Protein AF-A0A0G0X535-F1 (afdb_monomer_lite)

Structure (mmCIF, N/CA/C/O backbone):
data_AF-A0A0G0X535-F1
#
_entry.id   AF-A0A0G0X535-F1
#
loop_
_atom_site.group_PDB
_atom_site.id
_atom_site.type_symbol
_atom_site.label_atom_id
_atom_site.label_alt_id
_atom_site.label_comp_id
_atom_site.label_asym_id
_atom_site.label_entity_id
_atom_site.label_seq_id
_atom_site.pdbx_PDB_ins_code
_atom_site.Cartn_x
_atom_site.Cartn_y
_atom_site.Cartn_z
_atom_site.occupancy
_atom_site.B_iso_or_equiv
_atom_site.auth_seq_id
_atom_site.auth_comp_id
_atom_site.auth_asym_id
_atom_site.auth_atom_id
_atom_site.pdbx_PDB_model_num
ATOM 1 N N . ASP A 1 1 ? 3.514 6.516 5.202 1.00 47.56 1 ASP A N 1
ATOM 2 C CA . ASP A 1 1 ? 3.777 5.294 4.422 1.00 47.56 1 ASP A CA 1
ATOM 3 C C . ASP A 1 1 ? 4.699 5.649 3.277 1.00 47.56 1 ASP A C 1
ATOM 5 O O . ASP A 1 1 ? 4.530 6.709 2.680 1.00 47.56 1 ASP A O 1
ATOM 9 N N . PHE A 1 2 ? 5.702 4.810 3.065 1.00 46.12 2 PHE A N 1
ATOM 10 C CA . PHE A 1 2 ? 6.698 4.897 2.007 1.00 46.12 2 PHE A CA 1
ATOM 11 C C . PHE A 1 2 ? 6.406 3.776 1.009 1.00 46.12 2 PHE A C 1
ATOM 13 O O . PHE A 1 2 ? 6.059 2.662 1.407 1.00 46.12 2 PHE A O 1
ATOM 20 N N . ASP A 1 3 ? 6.523 4.059 -0.275 1.00 45.50 3 ASP A N 1
ATOM 21 C CA . ASP A 1 3 ? 6.315 3.061 -1.324 1.00 45.50 3 ASP A CA 1
ATOM 22 C C . ASP A 1 3 ? 7.491 3.113 -2.290 1.00 45.50 3 ASP A C 1
ATOM 24 O O . ASP A 1 3 ? 8.154 4.141 -2.424 1.00 45.50 3 ASP A O 1
ATOM 28 N N . ILE A 1 4 ? 7.768 1.995 -2.944 1.00 38.28 4 ILE A N 1
ATOM 29 C CA . ILE A 1 4 ? 8.835 1.924 -3.933 1.00 38.28 4 ILE A CA 1
ATOM 30 C C . ILE A 1 4 ? 8.408 2.689 -5.181 1.00 38.28 4 ILE A C 1
ATOM 32 O O . ILE A 1 4 ? 7.266 2.601 -5.635 1.00 38.28 4 ILE A O 1
ATOM 36 N N . LYS A 1 5 ? 9.367 3.426 -5.744 1.00 39.78 5 LYS A N 1
ATOM 37 C CA . LYS A 1 5 ? 9.271 4.291 -6.929 1.00 39.78 5 LYS A CA 1
ATOM 38 C C . LYS A 1 5 ? 8.510 3.745 -8.147 1.00 39.78 5 LYS A C 1
ATOM 40 O O . LYS A 1 5 ? 8.174 4.532 -9.024 1.00 39.78 5 LYS A O 1
ATOM 45 N N . GLN A 1 6 ? 8.206 2.453 -8.238 1.00 36.41 6 GLN A N 1
ATOM 46 C CA . GLN A 1 6 ? 7.879 1.828 -9.520 1.00 36.41 6 GLN A CA 1
ATOM 47 C C . GLN A 1 6 ? 6.420 1.409 -9.744 1.00 36.41 6 GLN A C 1
ATOM 49 O O . GLN A 1 6 ? 6.095 1.037 -10.867 1.00 36.41 6 GLN A O 1
ATOM 54 N N . HIS A 1 7 ? 5.498 1.527 -8.777 1.00 40.09 7 HIS A N 1
ATOM 55 C CA . HIS A 1 7 ? 4.137 0.999 -8.969 1.00 40.09 7 HIS A CA 1
ATOM 56 C C . HIS A 1 7 ? 3.017 1.866 -8.377 1.00 40.09 7 HIS A C 1
ATOM 58 O O . HIS A 1 7 ? 3.243 2.733 -7.531 1.00 40.09 7 HIS A O 1
ATOM 64 N N . THR A 1 8 ? 1.780 1.712 -8.865 1.00 46.22 8 THR A N 1
ATOM 65 C CA . THR A 1 8 ? 0.605 2.064 -8.052 1.00 46.22 8 THR A CA 1
ATOM 66 C C . THR A 1 8 ? 0.684 1.243 -6.760 1.00 46.22 8 THR A C 1
ATOM 68 O O . THR A 1 8 ? 1.171 0.115 -6.799 1.00 46.22 8 THR A O 1
ATOM 71 N N . PHE A 1 9 ? 0.228 1.766 -5.617 1.00 48.88 9 PHE A N 1
ATOM 72 C CA . PHE A 1 9 ? 0.276 1.036 -4.334 1.00 48.88 9 PHE A CA 1
ATOM 73 C C . PHE A 1 9 ? -0.306 -0.394 -4.457 1.00 48.88 9 PHE A C 1
ATOM 75 O O . PHE A 1 9 ? 0.130 -1.329 -3.791 1.00 48.88 9 PHE A O 1
ATOM 82 N N . GLU A 1 10 ? -1.258 -0.578 -5.375 1.00 50.09 10 GLU A N 1
ATOM 83 C CA . GLU A 1 10 ? -1.914 -1.845 -5.710 1.00 50.09 10 GLU A CA 1
ATOM 84 C C . GLU A 1 10 ? -1.036 -2.855 -6.479 1.00 50.09 10 GLU A C 1
ATOM 86 O O . GLU A 1 10 ? -1.326 -4.050 -6.457 1.00 50.09 10 GLU A O 1
ATOM 91 N N . GLN A 1 11 ? 0.022 -2.399 -7.155 1.00 51.19 11 GLN A N 1
ATOM 92 C CA . GLN A 1 11 ? 0.956 -3.208 -7.953 1.00 51.19 11 GLN A CA 1
ATOM 93 C C . GLN A 1 11 ? 2.316 -3.409 -7.267 1.00 51.19 11 GLN A C 1
ATOM 95 O O . GLN A 1 11 ? 3.150 -4.166 -7.762 1.00 51.19 11 GLN A O 1
ATOM 100 N N . SER A 1 12 ? 2.561 -2.726 -6.147 1.00 57.12 12 SER A N 1
ATOM 101 C CA . SER A 1 12 ? 3.855 -2.769 -5.478 1.00 57.12 12 SER A CA 1
ATOM 102 C C . SER A 1 12 ? 4.082 -4.122 -4.805 1.00 57.12 12 SER A C 1
ATOM 104 O O . SER A 1 12 ? 3.249 -4.600 -4.032 1.00 57.12 12 SER A O 1
ATOM 106 N N . LYS A 1 13 ? 5.235 -4.741 -5.081 1.00 61.69 13 LYS A N 1
ATOM 107 C CA . LYS A 1 13 ? 5.699 -5.953 -4.386 1.00 61.69 13 LYS A CA 1
ATOM 108 C C . LYS A 1 13 ? 6.366 -5.634 -3.047 1.00 61.69 13 LYS A C 1
ATOM 110 O O . LYS A 1 13 ? 6.715 -6.561 -2.323 1.00 61.69 13 LYS A O 1
ATOM 115 N N . LYS A 1 14 ? 6.550 -4.353 -2.702 1.00 65.81 14 LYS A N 1
ATOM 116 C CA . LYS A 1 14 ? 7.247 -3.924 -1.485 1.00 65.81 14 LYS A CA 1
ATOM 117 C C . LYS A 1 14 ? 6.647 -2.633 -0.922 1.00 65.81 14 LYS A C 1
ATOM 119 O O . LYS A 1 14 ? 6.460 -1.670 -1.648 1.00 65.81 14 LYS A O 1
ATOM 124 N N . ALA A 1 15 ? 6.398 -2.566 0.380 1.00 69.31 15 ALA A N 1
ATOM 125 C CA . ALA A 1 15 ? 5.956 -1.338 1.041 1.00 69.31 15 ALA A CA 1
ATOM 126 C C . ALA A 1 15 ? 6.691 -1.142 2.362 1.00 69.31 15 ALA A C 1
ATOM 128 O O . ALA A 1 15 ? 6.889 -2.098 3.115 1.00 69.31 15 ALA A O 1
ATOM 129 N N . ALA A 1 16 ? 7.023 0.107 2.679 1.00 71.31 16 ALA A N 1
ATOM 130 C CA . ALA A 1 16 ? 7.627 0.463 3.950 1.00 71.31 16 ALA A CA 1
ATOM 131 C C . ALA A 1 16 ? 6.738 1.437 4.729 1.00 71.31 16 ALA A C 1
ATOM 133 O O . ALA A 1 16 ? 6.033 2.293 4.195 1.00 71.31 16 ALA A O 1
ATOM 134 N N . ARG A 1 17 ? 6.739 1.323 6.049 1.00 74.25 17 ARG A N 1
ATOM 135 C CA . ARG A 1 17 ? 5.997 2.219 6.928 1.00 74.25 17 ARG A CA 1
ATOM 136 C C . ARG A 1 17 ? 6.837 2.523 8.145 1.00 74.25 17 ARG A C 1
ATOM 138 O O . ARG A 1 17 ? 7.171 1.625 8.903 1.00 74.25 17 ARG A O 1
ATOM 145 N N . ILE A 1 18 ? 7.047 3.810 8.376 1.00 75.19 18 ILE A N 1
ATOM 146 C CA . ILE A 1 18 ? 7.515 4.319 9.658 1.00 75.19 18 ILE A CA 1
ATOM 147 C C . ILE A 1 18 ? 6.296 4.843 10.412 1.00 75.19 18 ILE A C 1
ATOM 149 O O . ILE A 1 18 ? 5.523 5.649 9.882 1.00 75.19 18 ILE A O 1
ATOM 153 N N . ARG A 1 19 ? 6.105 4.371 11.640 1.00 78.38 19 ARG A N 1
ATOM 154 C CA . ARG A 1 19 ? 5.033 4.797 12.535 1.00 78.38 19 ARG A CA 1
ATOM 155 C C . ARG A 1 19 ? 5.632 5.246 13.855 1.00 78.38 19 ARG A C 1
ATOM 157 O O . ARG A 1 19 ? 6.343 4.490 14.497 1.00 78.38 19 ARG A O 1
ATOM 164 N N . THR A 1 20 ? 5.242 6.431 14.293 1.00 81.38 20 THR A N 1
ATOM 165 C CA . THR A 1 20 ? 5.420 6.851 15.682 1.00 81.38 20 THR A CA 1
ATOM 166 C C . THR A 1 20 ? 4.120 6.579 16.431 1.00 81.38 20 THR A C 1
ATOM 168 O O . THR A 1 20 ? 3.045 6.881 15.905 1.00 81.38 20 THR A O 1
ATOM 171 N N . THR A 1 21 ? 4.191 5.989 17.621 1.00 81.62 21 THR A N 1
ATOM 172 C CA . THR A 1 21 ? 3.027 5.844 18.506 1.00 81.62 21 THR A CA 1
ATOM 173 C C . THR A 1 21 ? 3.305 6.462 19.862 1.00 81.62 21 THR A C 1
ATOM 175 O O . THR A 1 21 ? 4.435 6.408 20.338 1.00 81.62 21 THR A O 1
ATOM 178 N N . THR A 1 22 ? 2.268 7.039 20.460 1.00 84.12 22 THR A N 1
ATOM 179 C CA . THR A 1 22 ? 2.282 7.534 21.835 1.00 84.12 22 THR A CA 1
ATOM 180 C C . THR A 1 22 ? 1.238 6.741 22.605 1.00 84.12 22 THR A C 1
ATOM 182 O O . THR A 1 22 ? 0.087 6.666 22.165 1.00 84.12 22 THR A O 1
ATOM 185 N N . ASP A 1 23 ? 1.637 6.099 23.698 1.00 83.06 23 ASP A N 1
ATOM 186 C CA . ASP A 1 23 ? 0.717 5.357 24.556 1.00 83.06 23 ASP A CA 1
ATOM 187 C C . ASP A 1 23 ? 0.059 6.255 25.619 1.00 83.06 23 ASP A C 1
ATOM 189 O O . ASP A 1 23 ? 0.235 7.474 25.644 1.00 83.06 23 ASP A O 1
ATOM 193 N N . LYS A 1 24 ? -0.750 5.645 26.493 1.00 81.25 24 LYS A N 1
ATOM 194 C CA . LYS A 1 24 ? -1.477 6.361 27.553 1.00 81.25 24 LYS A CA 1
ATOM 195 C C . LYS A 1 24 ? -0.561 6.965 28.621 1.00 81.25 24 LYS A C 1
ATOM 197 O O . LYS A 1 24 ? -0.983 7.897 29.296 1.00 81.25 24 LYS A O 1
ATOM 202 N N . ASP A 1 25 ? 0.663 6.459 28.745 1.00 85.75 25 ASP A N 1
ATOM 203 C CA . ASP A 1 25 ? 1.670 6.926 29.697 1.00 85.75 25 ASP A CA 1
ATOM 204 C C . ASP A 1 25 ? 2.594 7.980 29.056 1.00 85.75 25 ASP A C 1
ATOM 206 O O . ASP A 1 25 ? 3.658 8.292 29.589 1.00 85.75 25 ASP A O 1
ATOM 210 N N . ASN A 1 26 ? 2.203 8.522 27.893 1.00 81.19 26 ASN A N 1
ATOM 211 C CA . ASN A 1 26 ? 3.004 9.402 27.042 1.00 81.19 26 ASN A CA 1
ATOM 212 C C . ASN A 1 26 ? 4.324 8.784 26.565 1.00 81.19 26 ASN A C 1
ATOM 214 O O . ASN A 1 26 ? 5.198 9.505 26.074 1.00 81.19 26 ASN A O 1
ATOM 218 N N . LYS A 1 27 ? 4.482 7.458 26.653 1.00 82.12 27 LYS A N 1
ATOM 219 C CA . LYS A 1 27 ? 5.659 6.802 26.099 1.00 82.12 27 LYS A CA 1
ATOM 220 C C . LYS A 1 27 ? 5.527 6.742 24.599 1.00 82.12 27 LYS A C 1
ATOM 222 O O . LYS A 1 27 ? 4.500 6.383 24.023 1.00 82.12 27 LYS A O 1
ATOM 227 N N . GLN A 1 28 ? 6.621 7.118 23.983 1.00 82.19 28 GLN A N 1
ATOM 228 C CA . GLN A 1 28 ? 6.747 7.326 22.571 1.00 82.19 28 GLN A CA 1
ATOM 229 C C . GLN A 1 28 ? 7.579 6.165 22.005 1.00 82.19 28 GLN A C 1
ATOM 231 O O . GLN A 1 28 ? 8.598 5.790 22.578 1.00 82.19 28 GLN A O 1
ATOM 236 N N . SER A 1 29 ? 7.124 5.549 20.915 1.00 81.12 29 SER A N 1
ATOM 237 C CA . SER A 1 29 ? 7.845 4.463 20.235 1.00 81.12 29 SER A CA 1
ATOM 238 C C . SER A 1 29 ? 7.864 4.642 18.722 1.00 81.12 29 SER A C 1
ATOM 240 O O . SER A 1 29 ? 6.920 5.190 18.136 1.00 81.12 29 SER A O 1
ATOM 242 N N . LEU A 1 30 ? 8.938 4.162 18.092 1.00 78.19 30 LEU A N 1
ATOM 243 C CA . LEU A 1 30 ? 9.082 4.084 16.646 1.00 78.19 30 LEU A CA 1
ATOM 244 C C . LEU A 1 30 ? 8.947 2.630 16.193 1.00 78.19 30 LEU A C 1
ATOM 246 O O . LEU A 1 30 ? 9.581 1.724 16.725 1.00 78.19 30 LEU A O 1
ATOM 250 N N . LEU A 1 31 ? 8.119 2.419 15.180 1.00 77.00 31 LEU A N 1
ATOM 251 C CA . LEU A 1 31 ? 7.964 1.139 14.514 1.00 77.00 31 LEU A CA 1
ATOM 252 C C . LEU A 1 31 ? 8.283 1.314 13.034 1.00 77.00 31 LEU A C 1
ATOM 254 O O . LEU A 1 31 ? 7.631 2.115 12.352 1.00 77.00 31 LEU A O 1
ATOM 258 N N . VAL A 1 32 ? 9.232 0.526 12.541 1.00 71.62 32 VAL A N 1
ATOM 259 C CA . VAL A 1 32 ? 9.557 0.422 11.121 1.00 71.62 32 VAL A CA 1
ATOM 260 C C . VAL A 1 32 ? 9.057 -0.930 10.626 1.00 71.62 32 VAL A C 1
ATOM 262 O O . VAL A 1 32 ? 9.372 -1.982 11.174 1.00 71.62 32 VAL A O 1
ATOM 265 N N . GLN A 1 33 ? 8.190 -0.897 9.620 1.00 72.38 33 GLN A N 1
ATOM 266 C CA . GLN A 1 33 ? 7.607 -2.083 9.004 1.00 72.38 33 GLN A CA 1
ATOM 267 C C . GLN A 1 33 ? 8.005 -2.107 7.537 1.00 72.38 33 GLN A C 1
ATOM 269 O O . GLN A 1 33 ? 7.644 -1.186 6.804 1.00 72.38 33 GLN A O 1
ATOM 274 N N . ILE A 1 34 ? 8.669 -3.172 7.102 1.00 68.56 34 ILE A N 1
ATOM 275 C CA . ILE A 1 34 ? 8.913 -3.447 5.685 1.00 68.56 34 ILE A CA 1
ATOM 276 C C . ILE A 1 34 ? 8.130 -4.709 5.335 1.00 68.56 34 ILE A C 1
ATOM 278 O O . ILE A 1 34 ? 8.140 -5.701 6.066 1.00 68.56 34 ILE A O 1
ATOM 282 N N . ARG A 1 35 ? 7.374 -4.644 4.244 1.00 67.38 35 ARG A N 1
ATOM 283 C CA . ARG A 1 35 ? 6.637 -5.781 3.699 1.00 67.38 35 ARG A CA 1
ATOM 284 C C . ARG A 1 35 ? 7.112 -6.004 2.289 1.00 67.38 35 ARG A C 1
ATOM 286 O O . ARG A 1 35 ? 7.097 -5.061 1.507 1.00 67.38 35 ARG A O 1
ATOM 293 N N . GLU A 1 36 ? 7.461 -7.237 1.975 1.00 66.31 36 GLU A N 1
ATOM 294 C CA . GLU A 1 36 ? 7.885 -7.638 0.643 1.00 66.31 36 GLU A CA 1
ATOM 295 C C . GLU A 1 36 ? 7.160 -8.927 0.265 1.00 66.31 36 GLU A C 1
ATOM 297 O O . GLU A 1 36 ? 6.928 -9.787 1.117 1.00 66.31 36 GLU A O 1
ATOM 302 N N . VAL A 1 37 ? 6.767 -9.039 -1.002 1.00 61.56 37 VAL A N 1
ATOM 303 C CA . VAL A 1 37 ? 6.350 -10.312 -1.586 1.00 61.56 37 VAL A CA 1
ATOM 304 C C . VAL A 1 37 ? 7.610 -11.169 -1.733 1.00 61.56 37 VAL A C 1
ATOM 306 O O . VAL A 1 37 ? 8.542 -10.703 -2.392 1.00 61.56 37 VAL A O 1
ATOM 309 N N . PRO A 1 38 ? 7.677 -12.372 -1.125 1.00 64.00 38 PRO A N 1
ATOM 310 C CA . PRO A 1 38 ? 8.833 -13.256 -1.269 1.00 64.00 38 PRO A CA 1
ATOM 311 C C . PRO A 1 38 ? 9.155 -13.508 -2.742 1.00 64.00 38 PRO A C 1
ATOM 313 O O . PRO A 1 38 ? 8.229 -13.675 -3.537 1.00 64.00 38 PRO A O 1
ATOM 316 N N . GLU A 1 39 ? 10.437 -13.560 -3.095 1.00 61.41 39 GLU A N 1
ATOM 317 C CA . GLU A 1 39 ? 10.883 -13.710 -4.490 1.00 61.41 39 GLU A CA 1
ATOM 318 C C . GLU A 1 39 ? 10.336 -14.986 -5.148 1.00 61.41 39 GLU A C 1
ATOM 320 O O . GLU A 1 39 ? 9.935 -14.947 -6.307 1.00 61.41 39 GLU A O 1
ATOM 325 N N . ASP A 1 40 ? 10.178 -16.061 -4.370 1.00 63.84 40 ASP A N 1
ATOM 326 C CA . ASP A 1 40 ? 9.630 -17.351 -4.817 1.00 63.84 40 ASP A CA 1
ATOM 327 C C . ASP A 1 40 ? 8.092 -17.371 -4.963 1.00 63.84 40 ASP A C 1
ATOM 329 O O . ASP A 1 40 ? 7.484 -18.425 -5.171 1.00 63.84 40 ASP A O 1
ATOM 333 N N . SER A 1 41 ? 7.423 -16.226 -4.799 1.00 53.00 41 SER A N 1
ATOM 334 C CA . SER A 1 41 ? 5.963 -16.145 -4.894 1.00 53.00 41 SER A CA 1
ATOM 335 C C . SER A 1 41 ? 5.476 -16.153 -6.348 1.00 53.00 41 SER A C 1
ATOM 337 O O . SER A 1 41 ? 6.164 -15.632 -7.228 1.00 53.00 41 SER A O 1
ATOM 339 N N . PRO A 1 42 ? 4.247 -16.642 -6.612 1.00 58.19 42 PRO A N 1
ATOM 340 C CA . PRO A 1 42 ? 3.626 -16.547 -7.929 1.00 58.19 42 PRO A CA 1
ATOM 341 C C . PRO A 1 42 ? 3.667 -15.116 -8.507 1.00 58.19 42 PRO A C 1
ATOM 343 O O . PRO A 1 42 ? 3.514 -14.152 -7.748 1.00 58.19 42 PRO A O 1
ATOM 346 N N . PRO A 1 43 ? 3.849 -14.940 -9.834 1.00 56.59 43 PRO A N 1
ATOM 347 C CA . PRO A 1 43 ? 4.040 -13.622 -10.456 1.00 56.59 43 PRO A CA 1
ATOM 348 C C . PRO A 1 43 ? 2.883 -12.643 -10.224 1.00 56.59 43 PRO A C 1
ATOM 350 O O . PRO A 1 43 ? 3.083 -11.427 -10.225 1.00 56.59 43 PRO A O 1
ATOM 353 N N . ASP A 1 44 ? 1.686 -13.190 -10.042 1.00 59.41 44 ASP A N 1
ATOM 354 C CA . ASP A 1 44 ? 0.412 -12.520 -9.830 1.00 59.41 44 ASP A CA 1
ATOM 355 C C . ASP A 1 44 ? 0.107 -12.221 -8.357 1.00 59.41 44 ASP A C 1
ATOM 357 O O . ASP A 1 44 ? -0.820 -11.455 -8.091 1.00 59.41 44 ASP A O 1
ATOM 361 N N . LEU A 1 45 ? 0.887 -12.759 -7.409 1.00 51.41 45 LEU A N 1
ATOM 362 C CA . LEU A 1 45 ? 0.694 -12.504 -5.985 1.00 51.41 45 LEU A CA 1
ATOM 363 C C . LEU A 1 45 ? 1.071 -11.060 -5.645 1.00 51.41 45 LEU A C 1
ATOM 365 O O . LEU A 1 45 ? 2.223 -10.637 -5.799 1.00 51.41 45 LEU A O 1
ATOM 369 N N . LYS A 1 46 ? 0.101 -10.295 -5.141 1.00 59.47 46 LYS A N 1
ATOM 370 C CA . LYS A 1 46 ? 0.305 -8.894 -4.767 1.00 59.47 46 LYS A CA 1
ATOM 371 C C . LYS A 1 46 ? 0.478 -8.762 -3.263 1.00 59.47 46 LYS A C 1
ATOM 373 O O . LYS A 1 46 ? 0.021 -9.581 -2.468 1.00 59.47 46 LYS A O 1
ATOM 378 N N . LEU A 1 47 ? 1.090 -7.659 -2.840 1.00 59.62 47 LEU A N 1
ATOM 379 C CA . LEU A 1 47 ? 1.341 -7.387 -1.423 1.00 59.62 47 LEU A CA 1
ATOM 380 C C . LEU A 1 47 ? 0.054 -7.321 -0.575 1.00 59.62 47 LEU A C 1
ATOM 382 O O . LEU A 1 47 ? 0.099 -7.560 0.631 1.00 59.62 47 LEU A O 1
ATOM 386 N N . HIS A 1 48 ? -1.092 -6.990 -1.180 1.00 56.41 48 HIS A N 1
ATOM 387 C CA . HIS A 1 48 ? -2.387 -6.974 -0.493 1.00 56.41 48 HIS A CA 1
ATOM 388 C C . HIS A 1 48 ? -3.027 -8.361 -0.339 1.00 56.41 48 HIS A C 1
ATOM 390 O O . HIS A 1 48 ? -3.883 -8.515 0.533 1.00 56.41 48 HIS A O 1
ATOM 396 N N . ASP A 1 49 ? -2.588 -9.350 -1.124 1.00 50.97 49 ASP A N 1
ATOM 397 C CA . ASP A 1 49 ? -3.065 -10.737 -1.061 1.00 50.97 49 ASP A CA 1
ATOM 398 C C . ASP A 1 49 ? -2.369 -11.533 0.051 1.00 50.97 49 ASP A C 1
ATOM 400 O O . ASP A 1 49 ? -2.905 -12.520 0.562 1.00 50.97 49 ASP A O 1
ATOM 404 N N . LEU A 1 50 ? -1.186 -11.085 0.480 1.00 52.38 50 LEU A N 1
ATOM 405 C CA . LEU A 1 50 ? -0.488 -11.659 1.622 1.00 52.38 50 LEU A CA 1
ATOM 406 C C . LEU A 1 50 ? -1.251 -11.347 2.916 1.00 52.38 50 LEU A C 1
ATOM 408 O O . LEU A 1 50 ? -1.461 -10.186 3.290 1.00 52.38 50 LEU A O 1
ATOM 412 N N . THR A 1 51 ? -1.610 -12.394 3.672 1.00 46.59 51 THR A N 1
ATOM 413 C CA . THR A 1 51 ? -1.921 -12.238 5.100 1.00 46.59 51 THR A CA 1
ATOM 414 C C . THR A 1 51 ? -0.775 -11.455 5.723 1.00 46.59 51 THR A C 1
ATOM 416 O O . THR A 1 51 ? 0.366 -11.827 5.489 1.00 46.59 51 THR A O 1
ATOM 419 N N . LYS A 1 52 ? -1.084 -10.364 6.441 1.00 52.25 52 LYS A N 1
ATOM 420 C CA . LYS A 1 52 ? -0.171 -9.323 6.962 1.00 52.25 52 LYS A CA 1
ATOM 421 C C . LYS A 1 52 ? 0.983 -9.873 7.835 1.00 52.25 52 LYS A C 1
ATOM 423 O O . LYS A 1 52 ? 1.054 -9.547 9.020 1.00 52.25 52 LYS A O 1
ATOM 428 N N . THR A 1 53 ? 1.865 -10.691 7.282 1.00 40.12 53 THR A N 1
ATOM 429 C CA . THR A 1 53 ? 3.115 -11.146 7.878 1.00 40.12 53 THR A CA 1
ATOM 430 C C . THR A 1 53 ? 4.111 -10.027 7.632 1.00 40.12 53 THR A C 1
ATOM 432 O O . THR A 1 53 ? 4.327 -9.608 6.497 1.00 40.12 53 THR A O 1
ATOM 435 N N . VAL A 1 54 ? 4.595 -9.434 8.716 1.00 51.22 54 VAL A N 1
ATOM 436 C CA . VAL A 1 54 ? 5.356 -8.185 8.699 1.00 51.22 54 VAL A CA 1
ATOM 437 C C . VAL A 1 54 ? 6.665 -8.446 9.423 1.00 51.22 54 VAL A C 1
ATOM 439 O O . VAL A 1 54 ? 6.635 -8.920 10.557 1.00 51.22 54 VAL A O 1
ATOM 442 N N . PHE A 1 55 ? 7.789 -8.117 8.788 1.00 45.62 55 PHE A N 1
ATOM 443 C CA . PHE A 1 55 ? 9.030 -7.910 9.522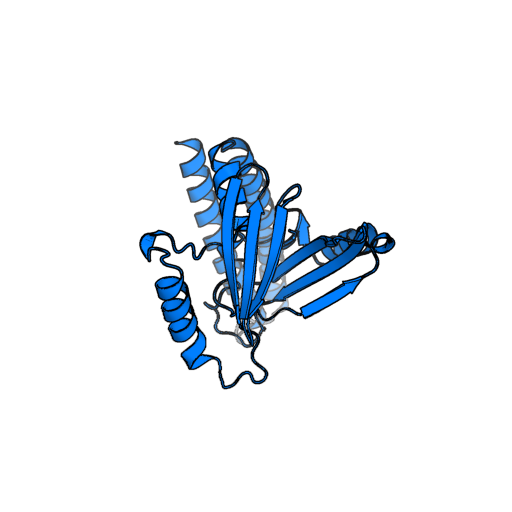 1.00 45.62 55 PHE A CA 1
ATOM 444 C C . PHE A 1 55 ? 8.903 -6.568 10.248 1.00 45.62 55 PHE A C 1
ATOM 446 O O . PHE A 1 55 ? 8.732 -5.516 9.623 1.00 45.62 55 PHE A O 1
ATOM 453 N N . GLU A 1 56 ? 8.858 -6.637 11.576 1.00 57.12 56 GLU A N 1
ATOM 454 C CA . GLU A 1 56 ? 8.695 -5.491 12.467 1.00 57.12 56 GLU A CA 1
ATOM 455 C C . GLU A 1 56 ? 10.020 -5.240 13.182 1.00 57.12 56 GLU A C 1
ATOM 457 O O . GLU A 1 56 ? 10.490 -6.097 13.927 1.00 57.12 56 GLU A O 1
ATOM 462 N N . GLU A 1 57 ? 10.598 -4.062 12.968 1.00 58.53 57 GLU A N 1
ATOM 463 C CA . GLU A 1 57 ? 11.738 -3.584 13.741 1.00 58.53 57 GLU A CA 1
ATOM 464 C C . GLU A 1 57 ? 11.269 -2.452 14.660 1.00 58.53 57 GLU A C 1
ATOM 466 O O . GLU A 1 57 ? 10.582 -1.510 14.239 1.00 58.53 57 GLU A O 1
ATOM 471 N N . LEU A 1 58 ? 11.586 -2.587 15.947 1.00 59.38 58 LEU A N 1
ATOM 472 C CA . LEU A 1 58 ? 11.364 -1.548 16.944 1.00 59.38 58 LEU A CA 1
ATOM 473 C C . LEU A 1 58 ? 12.607 -0.665 16.967 1.00 59.38 58 LEU A C 1
ATOM 475 O O . LEU A 1 58 ? 13.687 -1.153 17.281 1.00 59.38 58 LEU A O 1
ATOM 479 N N . GLY A 1 59 ? 12.436 0.611 16.635 1.00 62.44 59 GLY A N 1
ATOM 480 C CA . GLY A 1 59 ? 13.506 1.606 16.677 1.00 62.44 59 GLY A CA 1
ATOM 481 C C . GLY A 1 59 ? 13.284 2.634 17.782 1.00 62.44 59 GLY A C 1
ATOM 482 O O . GLY A 1 59 ? 12.207 2.701 18.395 1.00 62.44 59 GLY A O 1
ATOM 483 N N . TYR A 1 60 ? 14.283 3.483 17.994 1.00 71.50 60 TYR A N 1
ATOM 484 C CA . TYR A 1 60 ? 14.155 4.676 18.829 1.00 71.50 60 TYR A CA 1
ATOM 485 C C . TYR A 1 60 ? 13.642 5.856 17.991 1.00 71.50 60 TYR A C 1
ATOM 487 O O . TYR A 1 60 ? 13.815 5.904 16.776 1.00 71.50 60 TYR A O 1
ATOM 495 N N . ILE A 1 61 ? 12.945 6.818 18.599 1.00 68.00 61 ILE A N 1
ATOM 496 C CA . ILE A 1 61 ? 12.317 7.916 17.833 1.00 68.00 61 ILE A CA 1
ATOM 497 C C . ILE A 1 61 ? 13.339 8.883 17.263 1.00 68.00 61 ILE A C 1
ATOM 499 O O . ILE A 1 61 ? 13.118 9.455 16.193 1.00 68.00 61 ILE A O 1
ATOM 503 N N . GLU A 1 62 ? 14.453 9.029 17.959 1.00 75.81 62 GLU A N 1
ATOM 504 C CA . GLU A 1 62 ? 15.618 9.809 17.579 1.00 75.81 62 GLU A CA 1
ATOM 505 C C . GLU A 1 62 ? 16.176 9.339 16.224 1.00 75.81 62 GLU A C 1
ATOM 507 O O . GLU A 1 62 ? 16.568 10.160 15.397 1.00 75.81 62 GLU A O 1
ATOM 512 N N . GLU A 1 63 ? 16.081 8.038 15.935 1.00 76.94 63 GLU A N 1
ATOM 513 C CA . GLU A 1 63 ? 16.569 7.394 14.707 1.00 76.94 63 GLU A CA 1
ATOM 514 C C . GLU A 1 63 ? 15.603 7.550 13.522 1.00 76.94 63 GLU A C 1
ATOM 516 O O . GLU A 1 63 ? 15.899 7.135 12.401 1.00 76.94 63 GLU A O 1
ATOM 521 N N . LYS A 1 64 ? 14.424 8.160 13.719 1.00 78.31 64 LYS A N 1
ATOM 522 C CA . LYS A 1 64 ? 13.390 8.265 12.674 1.00 78.31 64 LYS A CA 1
ATOM 523 C C . LYS A 1 64 ? 13.941 8.818 11.361 1.00 78.31 64 LYS A C 1
ATOM 525 O O . LYS A 1 64 ? 13.579 8.318 10.299 1.00 78.31 64 LYS A O 1
ATOM 530 N N . ASN A 1 65 ? 14.754 9.871 11.422 1.00 78.81 65 ASN A N 1
ATOM 531 C CA . ASN A 1 65 ? 15.292 10.504 10.219 1.00 78.81 65 ASN A CA 1
ATOM 532 C C . ASN A 1 65 ? 16.313 9.603 9.515 1.00 78.81 65 ASN A C 1
ATOM 534 O O . ASN A 1 65 ? 16.334 9.567 8.289 1.00 78.81 65 ASN A O 1
ATOM 538 N N . GLU A 1 66 ? 17.093 8.831 10.268 1.00 80.19 66 GLU A N 1
ATOM 539 C CA . GLU A 1 66 ? 18.045 7.866 9.715 1.00 80.19 66 GLU A CA 1
ATOM 540 C C . GLU A 1 66 ? 17.310 6.761 8.951 1.00 80.19 66 GLU A C 1
ATOM 542 O O . GLU A 1 66 ? 17.640 6.490 7.797 1.00 80.19 66 GLU A O 1
ATOM 547 N N . PHE A 1 67 ? 16.226 6.221 9.522 1.00 75.75 67 PHE A N 1
ATOM 548 C CA . PHE A 1 67 ? 15.368 5.256 8.828 1.00 75.75 67 PHE A CA 1
ATOM 549 C C . PHE A 1 67 ? 14.719 5.834 7.566 1.00 75.75 67 PHE A C 1
ATOM 551 O O . PHE A 1 67 ? 14.581 5.129 6.568 1.00 75.75 67 PHE A O 1
ATOM 558 N N . VAL A 1 68 ? 14.318 7.111 7.574 1.00 75.94 68 VAL A N 1
ATOM 559 C CA . VAL A 1 68 ? 13.785 7.772 6.370 1.00 75.94 68 VAL A CA 1
ATOM 560 C C . VAL A 1 68 ? 14.838 7.827 5.266 1.00 75.94 68 VAL A C 1
ATOM 562 O O . VAL A 1 68 ? 14.531 7.490 4.123 1.00 75.94 68 VAL A O 1
ATOM 565 N N . GLU A 1 69 ? 16.063 8.242 5.585 1.00 78.06 69 GLU A N 1
ATOM 566 C CA . GLU A 1 69 ? 17.142 8.328 4.599 1.00 78.06 69 GLU A CA 1
ATOM 567 C C . GLU A 1 69 ? 17.574 6.944 4.098 1.00 78.06 69 GLU A C 1
ATOM 569 O O . GLU A 1 69 ? 17.813 6.770 2.903 1.00 78.06 69 GLU A O 1
ATOM 574 N N . GLU A 1 70 ? 17.594 5.934 4.965 1.00 75.94 70 GLU A N 1
ATOM 575 C CA . GLU A 1 70 ? 17.876 4.551 4.579 1.00 75.94 70 GLU A CA 1
ATOM 576 C C . GLU A 1 70 ? 16.803 3.987 3.634 1.00 75.94 70 GLU A C 1
ATOM 578 O O . GLU A 1 70 ? 17.125 3.385 2.608 1.00 75.94 70 GLU A O 1
ATOM 583 N N . LEU A 1 71 ? 15.520 4.247 3.906 1.00 74.19 71 LEU A N 1
ATOM 584 C CA . LEU A 1 71 ? 14.436 3.870 2.996 1.00 74.19 71 LEU A CA 1
ATOM 585 C C . LEU A 1 71 ? 14.568 4.570 1.635 1.00 74.19 71 LEU A C 1
ATOM 587 O O . LEU A 1 71 ? 14.404 3.922 0.600 1.00 74.19 71 LEU A O 1
ATOM 591 N N . LYS A 1 72 ? 14.932 5.858 1.607 1.00 73.19 72 LYS A N 1
ATOM 592 C CA . LYS A 1 72 ? 15.183 6.578 0.347 1.00 73.19 72 LYS A CA 1
ATOM 593 C C . LYS A 1 72 ? 16.329 5.964 -0.455 1.00 73.19 72 LYS A C 1
ATOM 595 O O . LYS A 1 72 ? 16.184 5.786 -1.664 1.00 73.19 72 LYS A O 1
ATOM 600 N N . LYS A 1 73 ? 17.441 5.598 0.198 1.00 74.12 73 LYS A N 1
ATOM 601 C CA . LYS A 1 73 ? 18.573 4.903 -0.452 1.00 74.12 73 LYS A CA 1
ATOM 602 C C . LYS A 1 73 ? 18.150 3.571 -1.066 1.00 74.12 73 LYS A C 1
ATOM 604 O O . LYS A 1 73 ? 18.623 3.217 -2.139 1.00 74.12 73 LYS A O 1
ATOM 609 N N . ARG A 1 74 ? 17.219 2.867 -0.420 1.00 67.38 74 ARG A N 1
ATOM 610 C CA . ARG A 1 74 ? 16.631 1.608 -0.908 1.00 67.38 74 ARG A CA 1
ATOM 611 C C . ARG A 1 74 ? 15.543 1.802 -1.972 1.00 67.38 74 ARG A C 1
ATOM 613 O O . ARG A 1 74 ? 14.887 0.838 -2.352 1.00 67.38 74 ARG A O 1
ATOM 620 N N . GLY A 1 75 ? 15.336 3.029 -2.455 1.00 64.38 75 GLY A N 1
ATOM 621 C CA . GLY A 1 75 ? 14.405 3.328 -3.544 1.00 64.38 75 GLY A CA 1
ATOM 622 C C . GLY A 1 75 ? 12.949 3.529 -3.117 1.00 64.38 75 GLY A C 1
ATOM 623 O O . GLY A 1 75 ? 12.072 3.606 -3.983 1.00 64.38 75 GLY A O 1
ATOM 624 N N . PHE A 1 76 ? 12.671 3.642 -1.814 1.00 66.81 76 PHE A N 1
ATOM 625 C CA . PHE A 1 76 ? 11.351 4.040 -1.331 1.00 66.81 76 PHE A CA 1
ATOM 626 C C . PHE A 1 76 ? 11.190 5.565 -1.409 1.00 66.81 76 PHE A C 1
ATOM 628 O O . PHE A 1 76 ? 11.939 6.310 -0.778 1.00 66.81 76 PHE A O 1
ATOM 635 N N . ASP A 1 77 ? 10.169 6.035 -2.122 1.00 61.56 77 ASP A N 1
ATOM 636 C CA . ASP A 1 77 ? 9.736 7.432 -2.110 1.00 61.56 77 ASP A CA 1
ATOM 637 C C . ASP A 1 77 ? 8.551 7.615 -1.143 1.00 61.56 77 ASP A C 1
ATOM 639 O O . ASP A 1 77 ? 7.717 6.726 -0.928 1.00 61.56 77 ASP A O 1
ATOM 643 N N . SER A 1 78 ? 8.459 8.787 -0.508 1.00 57.78 78 SER A N 1
ATOM 644 C CA . SER A 1 78 ? 7.335 9.076 0.387 1.00 57.78 78 SER A CA 1
ATOM 645 C C . SER A 1 78 ? 6.059 9.268 -0.431 1.00 57.78 78 SER A C 1
ATOM 647 O O . SER A 1 78 ? 5.956 10.236 -1.185 1.00 57.78 78 SER A O 1
ATOM 649 N N . LEU A 1 79 ? 5.080 8.377 -0.265 1.00 53.75 79 LEU A N 1
ATOM 650 C CA . LEU A 1 79 ? 3.867 8.404 -1.085 1.00 53.75 79 LEU A CA 1
ATOM 651 C C . LEU A 1 79 ? 2.727 9.213 -0.447 1.00 53.75 79 LEU A C 1
ATOM 653 O O . LEU A 1 79 ? 1.861 9.718 -1.153 1.00 53.75 79 LEU A O 1
ATOM 657 N N . VAL A 1 80 ? 2.731 9.364 0.884 1.00 55.25 80 VAL A N 1
ATOM 658 C CA . VAL A 1 80 ? 1.690 10.090 1.631 1.00 55.25 80 VAL A CA 1
ATOM 659 C C . VAL A 1 80 ? 2.291 10.917 2.764 1.00 55.25 80 VAL A C 1
ATOM 661 O O . VAL A 1 80 ? 3.089 10.422 3.564 1.00 55.25 80 VAL A O 1
ATOM 664 N N . THR A 1 81 ? 1.828 12.164 2.855 1.00 56.50 81 THR A N 1
ATOM 665 C CA . THR A 1 81 ? 2.357 13.273 3.660 1.00 56.50 81 THR A CA 1
ATOM 666 C C . THR A 1 81 ? 2.322 13.070 5.173 1.00 56.50 81 THR A C 1
ATOM 668 O O . THR A 1 81 ? 3.180 13.646 5.830 1.00 56.50 81 THR A O 1
ATOM 671 N N . LYS A 1 82 ? 1.388 12.275 5.727 1.00 66.06 82 LYS A N 1
ATOM 672 C CA . LYS A 1 82 ? 1.325 11.755 7.122 1.00 66.06 82 LYS A CA 1
ATOM 673 C C . LYS A 1 82 ? -0.113 11.316 7.411 1.00 66.06 82 LYS A C 1
ATOM 675 O O . LYS A 1 82 ? -1.035 12.096 7.218 1.00 66.06 82 LYS A O 1
ATOM 680 N N . ILE A 1 83 ? -0.310 10.092 7.903 1.00 70.69 83 ILE A N 1
ATOM 681 C CA . ILE A 1 83 ? -1.619 9.623 8.387 1.00 70.69 83 ILE A CA 1
ATOM 682 C C . ILE A 1 83 ? -1.561 9.590 9.912 1.00 70.69 83 ILE A C 1
ATOM 684 O O . ILE A 1 83 ? -0.747 8.859 10.479 1.00 70.69 83 ILE A O 1
ATOM 688 N N . SER A 1 84 ? -2.426 10.366 10.560 1.00 74.00 84 SER A N 1
ATOM 689 C CA . SER A 1 84 ? -2.613 10.351 12.013 1.00 74.00 84 SER A CA 1
ATOM 690 C C . SER A 1 84 ? -3.932 9.667 12.346 1.00 74.00 84 SER A C 1
ATOM 692 O O . SER A 1 84 ? -4.927 9.868 11.652 1.00 74.00 84 SER A O 1
ATOM 694 N N . LYS A 1 85 ? -3.936 8.861 13.406 1.00 79.56 85 LYS A N 1
ATOM 695 C CA . LYS A 1 85 ? -5.148 8.227 13.916 1.00 79.56 85 LYS A CA 1
ATOM 696 C C . LYS A 1 85 ? -5.071 8.018 15.415 1.00 79.56 85 LYS A C 1
ATOM 698 O O . LYS A 1 85 ? -3.986 7.774 15.946 1.00 79.56 85 LYS A O 1
ATOM 703 N N . GLU A 1 86 ? -6.225 8.021 16.053 1.00 84.38 86 GLU A N 1
ATOM 704 C CA . GLU A 1 86 ? -6.403 7.531 17.410 1.00 84.38 86 GLU A CA 1
ATOM 705 C C . GLU A 1 86 ? -6.826 6.066 17.357 1.00 84.38 86 GLU A C 1
ATOM 707 O O . GLU A 1 86 ? -7.664 5.679 16.545 1.00 84.38 86 GLU A O 1
ATOM 712 N N . ARG A 1 87 ? -6.230 5.223 18.202 1.00 86.38 87 ARG A N 1
ATOM 713 C CA . ARG A 1 87 ? -6.524 3.787 18.237 1.00 86.38 87 ARG A CA 1
ATOM 714 C C . ARG A 1 87 ? -6.861 3.348 19.651 1.00 86.38 87 ARG A C 1
ATOM 716 O O . ARG A 1 87 ? -6.016 3.408 20.541 1.00 86.38 87 ARG A O 1
ATOM 723 N N . LYS A 1 88 ? -8.065 2.808 19.834 1.00 87.88 88 LYS A N 1
ATOM 724 C CA . LYS A 1 88 ? -8.433 2.045 21.032 1.00 87.88 88 LYS A CA 1
ATOM 725 C C . LYS A 1 88 ? -8.158 0.570 20.781 1.00 87.88 88 LYS A C 1
ATOM 727 O O . LYS A 1 88 ? -8.576 0.023 19.764 1.00 87.88 88 LYS A O 1
ATOM 732 N N . VAL A 1 89 ? -7.436 -0.062 21.701 1.00 87.88 89 VAL A N 1
ATOM 733 C CA . VAL A 1 89 ? -7.054 -1.474 21.614 1.00 87.88 89 VAL A CA 1
ATOM 734 C C . VAL A 1 89 ? -7.813 -2.259 22.673 1.00 87.88 89 VAL A C 1
ATOM 736 O O . VAL A 1 89 ? -7.735 -1.928 23.855 1.00 87.88 89 VAL A O 1
ATOM 739 N N . TYR A 1 90 ? -8.501 -3.312 22.247 1.00 86.81 90 TYR A N 1
ATOM 740 C CA . TYR A 1 90 ? -9.159 -4.278 23.117 1.00 86.81 90 TYR A CA 1
ATOM 741 C C . TYR A 1 90 ? -8.570 -5.659 22.851 1.00 86.81 90 TYR A C 1
ATOM 743 O O . TYR A 1 90 ? -8.393 -6.055 21.697 1.00 86.81 90 TYR A O 1
ATOM 751 N N . SER A 1 91 ? -8.273 -6.387 23.919 1.00 85.19 91 SER A N 1
ATOM 752 C CA . SER A 1 91 ? -7.783 -7.762 23.848 1.00 85.19 91 SER A CA 1
ATOM 753 C C . SER A 1 91 ? -8.876 -8.695 24.346 1.00 85.19 91 SER A C 1
ATOM 755 O O . SER A 1 91 ? -9.407 -8.490 25.436 1.00 85.19 91 SER A O 1
ATOM 757 N N . LEU A 1 92 ? -9.204 -9.707 23.549 1.00 79.38 92 LEU A N 1
ATOM 758 C CA . LEU A 1 92 ? -10.151 -10.756 23.904 1.00 79.38 92 LEU A CA 1
ATOM 759 C C . LEU A 1 92 ? -9.553 -12.093 23.477 1.00 79.38 92 LEU A C 1
ATOM 761 O O . LEU A 1 92 ? -9.557 -12.408 22.290 1.00 79.38 92 LEU A O 1
ATOM 765 N N . GLU A 1 93 ? -9.032 -12.860 24.434 1.00 81.19 93 GLU A N 1
ATOM 766 C CA . GLU A 1 93 ? -8.344 -14.131 24.169 1.00 81.19 93 GLU A CA 1
ATOM 767 C C . GLU A 1 93 ? -7.262 -13.966 23.078 1.00 81.19 93 GLU A C 1
ATOM 769 O O . GLU A 1 93 ? -6.307 -13.207 23.246 1.00 81.19 93 GLU A O 1
ATOM 774 N N . ASN A 1 94 ? -7.449 -14.623 21.930 1.00 79.12 94 ASN A N 1
ATOM 775 C CA . ASN A 1 94 ? -6.536 -14.617 20.786 1.00 79.12 94 ASN A CA 1
ATOM 776 C C . ASN A 1 94 ? -6.839 -13.485 19.788 1.00 79.12 94 ASN A C 1
ATOM 778 O O . ASN A 1 94 ? -6.218 -13.395 18.726 1.00 79.12 94 ASN A O 1
ATOM 782 N N . TYR A 1 95 ? -7.816 -12.631 20.090 1.00 80.06 95 TYR A N 1
ATOM 783 C CA . TYR A 1 95 ? -8.224 -11.509 19.259 1.00 80.06 95 TYR A CA 1
ATOM 784 C C . TYR A 1 95 ? -7.700 -10.192 19.824 1.00 80.06 95 TYR A C 1
ATOM 786 O O . TYR A 1 95 ? -7.773 -9.908 21.020 1.00 80.06 95 TYR A O 1
ATOM 794 N N . ARG A 1 96 ? -7.237 -9.338 18.919 1.00 83.62 96 ARG A N 1
ATOM 795 C CA . ARG A 1 96 ? -7.088 -7.906 19.144 1.00 83.62 96 ARG A CA 1
ATOM 796 C C . ARG A 1 96 ? -8.108 -7.182 18.285 1.00 83.62 96 ARG A C 1
ATOM 798 O O . ARG A 1 96 ? -8.127 -7.355 17.068 1.00 83.62 96 ARG A O 1
ATOM 805 N N . ILE A 1 97 ? -8.938 -6.376 18.926 1.00 84.69 97 ILE A N 1
ATOM 806 C CA . ILE A 1 97 ? -9.907 -5.505 18.269 1.00 84.69 97 ILE A CA 1
ATOM 807 C C . ILE A 1 97 ? -9.359 -4.086 18.367 1.00 84.69 97 ILE A C 1
ATOM 809 O O . ILE A 1 97 ? -9.019 -3.609 19.452 1.00 84.69 97 ILE A O 1
ATOM 813 N N . TYR A 1 98 ? -9.249 -3.423 17.226 1.00 87.69 98 TYR A N 1
ATOM 814 C CA . TYR A 1 98 ? -8.828 -2.037 17.128 1.00 87.69 98 TYR A CA 1
ATOM 815 C C . TYR A 1 98 ? -10.014 -1.195 16.686 1.00 87.69 98 TYR A C 1
ATOM 817 O O . TYR A 1 98 ? -10.623 -1.495 15.664 1.00 87.69 98 TYR A O 1
ATOM 825 N N . ILE A 1 99 ? -10.323 -0.145 17.440 1.00 86.31 99 ILE A N 1
ATOM 826 C CA . ILE A 1 99 ? -11.243 0.905 17.004 1.00 86.31 99 ILE A CA 1
ATOM 827 C C . ILE A 1 99 ? -10.383 2.113 16.663 1.00 86.31 99 ILE A C 1
ATOM 829 O O . ILE A 1 99 ? -9.765 2.704 17.552 1.00 86.31 99 ILE A O 1
ATOM 833 N N . ASP A 1 100 ? -10.324 2.427 15.378 1.00 84.06 100 ASP A N 1
ATOM 834 C CA . ASP A 1 100 ? -9.541 3.520 14.829 1.00 84.06 100 ASP A CA 1
ATOM 835 C C . ASP A 1 100 ? -10.446 4.713 14.536 1.00 84.06 100 ASP A C 1
ATOM 837 O O . ASP A 1 100 ? -11.469 4.568 13.868 1.00 84.06 100 ASP A O 1
ATOM 841 N N . ASP A 1 101 ? -10.043 5.891 14.998 1.00 82.81 101 ASP A N 1
ATOM 842 C CA . ASP A 1 101 ? -10.540 7.173 14.508 1.00 82.81 101 ASP A CA 1
ATOM 843 C C . ASP A 1 101 ? -9.427 7.819 13.689 1.00 82.81 101 ASP A C 1
ATOM 845 O O . ASP A 1 101 ? -8.355 8.153 14.200 1.00 82.81 101 ASP A O 1
ATOM 849 N N . ILE A 1 102 ? -9.629 7.896 12.381 1.00 78.38 102 ILE A N 1
ATOM 850 C CA . ILE A 1 102 ? -8.632 8.405 11.452 1.00 78.38 102 ILE A CA 1
ATOM 851 C C . ILE A 1 102 ? -8.990 9.849 11.183 1.00 78.38 102 ILE A C 1
ATOM 853 O O . ILE A 1 102 ? -9.912 10.111 10.412 1.00 78.38 102 ILE A O 1
ATOM 857 N N . ASN A 1 103 ? -8.256 10.753 11.834 1.00 67.94 103 ASN A N 1
ATOM 858 C CA . ASN A 1 103 ? -8.508 12.191 11.877 1.00 67.94 103 ASN A CA 1
ATOM 859 C C . ASN A 1 103 ? -9.022 12.746 10.536 1.00 67.94 103 ASN A C 1
ATOM 861 O O . ASN A 1 103 ? -8.238 12.968 9.613 1.00 67.94 103 ASN A O 1
ATOM 865 N N . GLY A 1 104 ? -10.336 12.986 10.458 1.00 56.88 104 GLY A N 1
ATOM 866 C CA . GLY A 1 104 ? -10.999 13.628 9.317 1.00 56.88 104 GLY A CA 1
ATOM 867 C C . GLY A 1 104 ? -11.413 12.716 8.154 1.00 56.88 104 GLY A C 1
ATOM 868 O O . GLY A 1 104 ? -11.919 13.238 7.166 1.00 56.88 104 GLY A O 1
ATOM 869 N N . TYR A 1 105 ? -11.234 11.393 8.251 1.00 64.31 105 TYR A N 1
ATOM 870 C CA . TYR A 1 105 ? -11.563 10.449 7.171 1.00 64.31 105 TYR A CA 1
ATOM 871 C C . TYR A 1 105 ? -12.648 9.447 7.556 1.00 64.31 105 TYR A C 1
ATOM 873 O O . TYR A 1 105 ? -13.684 9.371 6.901 1.00 64.31 105 TYR A O 1
ATOM 881 N N . SER A 1 106 ? -12.409 8.641 8.590 1.00 69.31 106 SER A N 1
ATOM 882 C CA . SER A 1 106 ? -13.288 7.511 8.896 1.00 69.31 106 SER A CA 1
ATOM 883 C C . SER A 1 106 ? -13.067 6.970 10.299 1.00 69.31 106 SER A C 1
ATOM 885 O O . SER A 1 106 ? -11.948 6.997 10.816 1.00 69.31 106 SER A O 1
ATOM 887 N N . LYS A 1 107 ? -14.113 6.356 10.851 1.00 78.19 107 LYS A N 1
ATOM 888 C CA . LYS A 1 107 ? -13.996 5.431 11.979 1.00 78.19 107 LYS A CA 1
ATOM 889 C C . LYS A 1 107 ? -13.999 4.006 11.451 1.00 78.19 107 LYS A C 1
ATOM 891 O O . LYS A 1 107 ? -14.818 3.682 10.597 1.00 78.19 107 LYS A O 1
ATOM 896 N N . ALA A 1 108 ? -13.098 3.171 11.949 1.00 82.94 108 ALA A N 1
ATOM 897 C CA . ALA A 1 108 ? -12.953 1.800 11.480 1.00 82.94 108 ALA A CA 1
ATOM 898 C C . ALA A 1 108 ? -12.756 0.823 12.636 1.00 82.94 108 ALA A C 1
ATOM 900 O O . ALA A 1 108 ? -12.138 1.149 13.650 1.00 82.94 108 ALA A O 1
ATOM 901 N N . LEU A 1 109 ? -13.256 -0.398 12.455 1.00 83.94 109 LEU A N 1
ATOM 902 C CA . LEU A 1 109 ? -13.021 -1.514 13.360 1.00 83.94 109 LEU A CA 1
ATOM 903 C C . LEU A 1 109 ? -12.147 -2.550 12.644 1.00 83.94 109 LEU A C 1
ATOM 905 O O . LEU A 1 109 ? -12.565 -3.151 11.660 1.00 83.94 109 LEU A O 1
ATOM 909 N N . GLU A 1 110 ? -10.925 -2.768 13.133 1.00 84.31 110 GLU A N 1
ATOM 910 C CA . GLU A 1 110 ? -10.040 -3.828 12.641 1.00 84.31 110 GLU A CA 1
ATOM 911 C C . GLU A 1 110 ? -10.010 -4.988 13.644 1.00 84.31 110 GLU A C 1
ATOM 913 O O . GLU A 1 110 ? -9.797 -4.788 14.839 1.00 84.31 110 GLU A O 1
ATOM 918 N N . ILE A 1 111 ? -10.136 -6.222 13.155 1.00 80.69 111 ILE A N 1
ATOM 919 C CA . ILE A 1 111 ? -9.959 -7.436 13.960 1.00 80.69 111 ILE A CA 1
ATOM 920 C C . ILE A 1 111 ? -8.668 -8.124 13.518 1.00 80.69 111 ILE A C 1
ATOM 922 O O . ILE A 1 111 ? -8.487 -8.450 12.345 1.00 80.69 111 ILE A O 1
ATOM 926 N N . LYS A 1 112 ? -7.759 -8.361 14.464 1.00 79.50 112 LYS A N 1
ATOM 927 C CA . LYS A 1 112 ? -6.540 -9.153 14.273 1.00 79.50 112 LYS A CA 1
ATOM 928 C C . LYS A 1 112 ? -6.628 -10.398 15.145 1.00 79.50 112 LYS A C 1
ATOM 930 O O . LYS A 1 112 ? -6.830 -10.289 16.348 1.00 79.50 112 LYS A O 1
ATOM 935 N N . THR A 1 113 ? -6.433 -11.573 14.559 1.00 74.75 113 THR A N 1
ATOM 936 C CA . THR A 1 113 ? -6.220 -12.808 15.328 1.00 74.75 113 THR A CA 1
ATOM 937 C C . THR A 1 113 ? -4.727 -13.056 15.451 1.00 74.75 113 THR A C 1
ATOM 939 O O . THR A 1 113 ? -3.996 -12.930 14.470 1.00 74.75 113 THR A O 1
ATOM 942 N N . ILE A 1 114 ? -4.280 -13.373 16.660 1.00 71.12 114 ILE A N 1
ATOM 943 C CA . ILE A 1 114 ? -2.924 -13.828 16.940 1.00 71.12 114 ILE A CA 1
ATOM 944 C C . ILE A 1 114 ? -2.977 -15.351 16.941 1.00 71.12 114 ILE A C 1
ATOM 946 O O . ILE A 1 114 ? -3.694 -15.939 17.748 1.00 71.12 114 ILE A O 1
ATOM 950 N N . LEU A 1 115 ? -2.258 -15.978 16.013 1.00 66.56 115 LEU A N 1
ATOM 951 C CA . LEU A 1 115 ? -2.101 -17.425 15.987 1.00 66.56 115 LEU A CA 1
ATOM 952 C C . LEU A 1 115 ? -0.708 -17.812 16.487 1.00 66.56 115 LEU A C 1
ATOM 954 O O . LEU A 1 115 ? 0.263 -17.183 16.068 1.00 66.56 115 LEU A O 1
ATOM 958 N N . PRO A 1 116 ? -0.599 -18.852 17.328 1.00 57.38 116 PRO A N 1
ATOM 959 C CA . PRO A 1 116 ? 0.691 -19.396 17.738 1.00 57.38 116 PRO A CA 1
ATOM 960 C C . PRO A 1 116 ? 1.365 -20.263 16.654 1.00 57.38 116 PRO A C 1
ATOM 962 O O . PRO A 1 116 ? 2.570 -20.461 16.732 1.00 57.38 116 PRO A O 1
ATOM 965 N N . ASP A 1 117 ? 0.626 -20.752 15.644 1.00 58.56 117 ASP A N 1
ATOM 966 C CA . ASP A 1 117 ? 1.146 -21.580 14.537 1.00 58.56 117 ASP A CA 1
ATOM 967 C C . ASP A 1 117 ? 0.518 -21.167 13.184 1.00 58.56 117 ASP A C 1
ATOM 969 O O . ASP A 1 117 ? -0.690 -20.914 13.098 1.00 58.56 117 ASP A O 1
ATOM 973 N N . MET A 1 118 ? 1.343 -21.121 12.131 1.00 54.38 118 MET A N 1
ATOM 974 C CA . MET A 1 118 ? 0.991 -20.821 10.734 1.00 54.38 118 MET A CA 1
ATOM 975 C C . MET A 1 118 ? -0.028 -21.813 10.150 1.00 54.38 118 MET A C 1
ATOM 977 O O . MET A 1 118 ? -0.868 -21.427 9.334 1.00 54.38 118 MET A O 1
ATOM 981 N N . ASN A 1 119 ? -0.016 -23.073 10.597 1.00 54.25 119 ASN A N 1
ATOM 982 C CA . ASN A 1 119 ? -0.892 -24.121 10.057 1.00 54.25 119 ASN A CA 1
ATOM 983 C C . ASN A 1 119 ? -2.388 -23.925 10.378 1.00 54.25 119 ASN A C 1
ATOM 985 O O . ASN A 1 119 ? -3.248 -24.506 9.716 1.00 54.25 119 ASN A O 1
ATOM 989 N N . ASN A 1 120 ? -2.722 -23.047 11.329 1.00 57.97 120 ASN A N 1
ATOM 990 C CA . ASN A 1 120 ? -4.103 -22.754 11.734 1.00 57.97 120 ASN A CA 1
ATOM 991 C C . ASN A 1 120 ? -4.782 -21.651 10.892 1.00 57.97 120 ASN A C 1
ATOM 993 O O . ASN A 1 120 ? -5.876 -21.188 11.225 1.00 57.97 120 ASN A O 1
ATOM 997 N N . ALA A 1 121 ? -4.159 -21.211 9.790 1.00 58.78 121 ALA A N 1
ATOM 998 C CA . ALA A 1 121 ? -4.641 -20.079 8.999 1.00 58.78 121 ALA A CA 1
ATOM 999 C C . ALA A 1 121 ? -5.931 -20.341 8.197 1.00 58.78 121 ALA A C 1
ATOM 1001 O O . ALA A 1 121 ? -6.719 -19.413 7.984 1.00 58.78 121 ALA A O 1
ATOM 1002 N N . LYS A 1 122 ? -6.177 -21.592 7.776 1.00 62.69 122 LYS A N 1
ATOM 1003 C CA . LYS A 1 122 ? -7.271 -21.939 6.844 1.00 62.69 122 LYS A CA 1
ATOM 1004 C C . LYS A 1 122 ? -8.675 -21.602 7.371 1.00 62.69 122 LYS A C 1
ATOM 1006 O O . LYS A 1 122 ? -9.557 -21.303 6.569 1.00 62.69 122 LYS A O 1
ATOM 1011 N N . ASP A 1 123 ? -8.869 -21.540 8.690 1.00 68.88 123 ASP A N 1
ATOM 1012 C CA . ASP A 1 123 ? -10.174 -21.258 9.308 1.00 68.88 123 ASP A CA 1
ATOM 1013 C C . ASP A 1 123 ? -10.341 -19.825 9.854 1.00 68.88 123 ASP A C 1
ATOM 1015 O O . ASP A 1 123 ? -11.440 -19.450 10.284 1.00 68.88 123 ASP A O 1
ATOM 1019 N N . ILE A 1 124 ? -9.306 -18.971 9.794 1.00 71.38 124 ILE A N 1
ATOM 1020 C CA . ILE A 1 124 ? -9.363 -17.615 10.380 1.00 71.38 124 ILE A CA 1
ATOM 1021 C C . ILE A 1 124 ? -10.443 -16.759 9.716 1.00 71.38 124 ILE A C 1
ATOM 1023 O O . ILE A 1 124 ? -11.218 -16.107 10.412 1.00 71.38 124 ILE A O 1
ATOM 1027 N N . LYS A 1 125 ? -10.542 -16.764 8.378 1.00 71.88 125 LYS A N 1
ATOM 1028 C CA . LYS A 1 125 ? -11.513 -15.916 7.659 1.00 71.88 125 LYS A CA 1
ATOM 1029 C C . LYS A 1 125 ? -12.952 -16.260 8.068 1.00 71.88 125 LYS A C 1
ATOM 1031 O O . LYS A 1 125 ? -13.785 -15.372 8.242 1.00 71.88 125 LYS A O 1
ATOM 1036 N N . LYS A 1 126 ? -13.232 -17.547 8.305 1.00 77.31 126 LYS A N 1
ATOM 1037 C CA . LYS A 1 126 ? -14.530 -18.033 8.797 1.00 77.31 126 LYS A CA 1
ATOM 1038 C C . LYS A 1 126 ? -14.781 -17.611 10.248 1.00 77.31 126 LYS A C 1
ATOM 1040 O O . LYS A 1 126 ? -15.904 -17.234 10.585 1.00 77.31 126 LYS A O 1
ATOM 1045 N N . LEU A 1 127 ? -13.751 -17.636 11.096 1.00 77.31 127 LEU A N 1
ATOM 1046 C CA . LEU A 1 127 ? -13.812 -17.138 12.475 1.00 77.31 127 LEU A CA 1
ATOM 1047 C C . LEU A 1 127 ? -14.065 -15.625 12.530 1.00 77.31 127 LEU A C 1
ATOM 1049 O O . LEU A 1 127 ? -14.937 -15.187 13.278 1.00 77.31 127 LEU A O 1
ATOM 1053 N N . HIS A 1 128 ? -13.371 -14.836 11.704 1.00 79.25 128 HIS A N 1
ATOM 1054 C CA . HIS A 1 128 ? -13.589 -13.390 11.587 1.00 79.25 128 HIS A CA 1
ATOM 1055 C C . HIS A 1 128 ? -15.012 -13.074 11.151 1.00 79.25 128 HIS A C 1
ATOM 1057 O O . HIS A 1 128 ? -15.677 -12.305 11.835 1.00 79.25 128 HIS A O 1
ATOM 1063 N N . LYS A 1 129 ? -15.531 -13.734 10.107 1.00 79.31 129 LYS A N 1
ATOM 1064 C CA . LYS A 1 129 ? -16.931 -13.555 9.682 1.00 79.31 129 LYS A CA 1
ATOM 1065 C C . LYS A 1 129 ? -17.927 -13.845 10.809 1.00 79.31 129 LYS A C 1
ATOM 1067 O O . LYS A 1 129 ? -18.859 -13.074 11.022 1.00 79.31 129 LYS A O 1
ATOM 1072 N N . LYS A 1 130 ? -17.720 -14.922 11.579 1.00 82.06 130 LYS A N 1
ATOM 1073 C CA . LYS A 1 130 ? -18.563 -15.229 12.750 1.00 82.06 130 LYS A CA 1
ATOM 1074 C C . LYS A 1 130 ? -18.494 -14.132 13.816 1.00 82.06 130 LYS A C 1
ATOM 1076 O O . LYS A 1 130 ? -19.528 -13.791 14.384 1.00 82.06 130 LYS A O 1
ATOM 1081 N N . LEU A 1 131 ? -17.304 -13.605 14.105 1.00 81.06 131 LEU A N 1
ATOM 1082 C CA . LEU A 1 131 ? -17.116 -12.555 15.108 1.00 81.06 131 LEU A CA 1
ATOM 1083 C C . LEU A 1 131 ? -17.745 -11.227 14.664 1.00 81.06 131 LEU A C 1
ATOM 1085 O O . LEU A 1 131 ? -18.470 -10.619 15.440 1.00 81.06 131 LEU A O 1
ATOM 1089 N N . ILE A 1 132 ? -17.546 -10.829 13.408 1.00 82.62 132 ILE A N 1
ATOM 1090 C CA . ILE A 1 132 ? -18.152 -9.636 12.795 1.00 82.62 132 ILE A CA 1
ATOM 1091 C C . ILE A 1 132 ? -19.680 -9.716 12.877 1.00 82.62 132 ILE A C 1
ATOM 1093 O O . ILE A 1 132 ? -20.321 -8.783 13.358 1.00 82.62 132 ILE A O 1
ATOM 1097 N N . LYS A 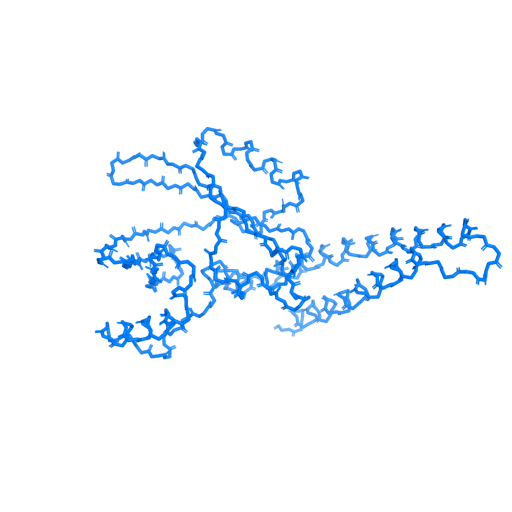1 133 ? -20.257 -10.874 12.529 1.00 84.56 133 LYS A N 1
ATOM 1098 C CA . LYS A 1 133 ? -21.700 -11.112 12.655 1.00 84.56 133 LYS A CA 1
ATOM 1099 C C . LYS A 1 133 ? -22.190 -10.988 14.102 1.00 84.56 133 LYS A C 1
ATOM 1101 O O . LYS A 1 133 ? -23.252 -10.425 14.337 1.00 84.56 133 LYS A O 1
ATOM 1106 N N . LYS A 1 134 ? -21.426 -11.488 15.083 1.00 84.56 134 LYS A N 1
ATOM 1107 C CA . LYS A 1 134 ? -21.752 -11.344 16.517 1.00 84.56 134 LYS A CA 1
ATOM 1108 C C . LYS A 1 134 ? -21.685 -9.896 17.003 1.00 84.56 134 LYS A C 1
ATOM 1110 O O . LYS A 1 134 ? -22.432 -9.540 17.904 1.00 84.56 134 LYS A O 1
ATOM 1115 N N . LEU A 1 135 ? -20.805 -9.084 16.419 1.00 83.00 135 LEU A N 1
ATOM 1116 C CA . LEU A 1 135 ? -20.700 -7.651 16.703 1.00 83.00 135 LEU A CA 1
ATOM 1117 C C . LEU A 1 135 ? -21.814 -6.829 16.031 1.00 83.00 135 LEU A C 1
ATOM 1119 O O . LEU A 1 135 ? -21.881 -5.625 16.253 1.00 83.00 135 LEU A O 1
ATOM 1123 N N . GLY A 1 136 ? -22.683 -7.462 15.233 1.00 86.06 136 GLY A N 1
ATOM 1124 C CA . GLY A 1 136 ? -23.793 -6.795 14.553 1.00 86.06 136 GLY A CA 1
ATOM 1125 C C . GLY A 1 136 ? -23.361 -5.914 13.380 1.00 86.06 136 GLY A C 1
ATOM 1126 O O . GLY A 1 136 ? -24.121 -5.039 12.983 1.00 86.06 136 GLY A O 1
ATOM 1127 N N . ILE A 1 137 ? -22.157 -6.127 12.841 1.00 83.75 137 ILE A N 1
ATOM 1128 C CA . ILE A 1 137 ? -21.633 -5.363 11.704 1.00 83.75 137 ILE A CA 1
ATOM 1129 C C . ILE A 1 137 ? -22.188 -5.980 10.405 1.00 83.75 137 ILE A C 1
ATOM 1131 O O . ILE A 1 137 ? -21.986 -7.183 10.191 1.00 83.75 137 ILE A O 1
ATOM 1135 N N . PRO A 1 138 ? -22.888 -5.205 9.553 1.00 81.88 138 PRO A N 1
ATOM 1136 C CA . PRO A 1 138 ? -23.359 -5.657 8.244 1.00 81.88 138 PRO A CA 1
ATOM 1137 C C . PRO A 1 138 ? -22.216 -6.141 7.343 1.00 81.88 138 PRO A C 1
ATOM 1139 O O . PRO A 1 138 ? -21.107 -5.615 7.402 1.00 81.88 138 PRO A O 1
ATOM 1142 N N . GLU A 1 139 ? -22.475 -7.127 6.476 1.00 76.69 139 GLU A N 1
ATOM 1143 C CA . GLU A 1 139 ? -21.455 -7.579 5.513 1.00 76.69 139 GLU A CA 1
ATOM 1144 C C . GLU A 1 139 ? -21.101 -6.489 4.489 1.00 76.69 139 GLU A C 1
ATOM 1146 O O . GLU A 1 139 ? -19.948 -6.412 4.075 1.00 76.69 139 GLU A O 1
ATOM 1151 N N . ASP A 1 140 ? -22.050 -5.613 4.149 1.00 79.50 140 ASP A N 1
ATOM 1152 C CA . ASP A 1 140 ? -21.839 -4.493 3.220 1.00 79.50 140 ASP A CA 1
ATOM 1153 C C . ASP A 1 140 ? -20.905 -3.407 3.788 1.00 79.50 140 ASP A C 1
ATOM 1155 O O . ASP A 1 140 ? -20.306 -2.644 3.033 1.00 79.50 140 ASP A O 1
ATOM 1159 N N . ASP A 1 141 ? -20.719 -3.379 5.113 1.00 80.12 141 ASP A N 1
ATOM 1160 C CA . ASP A 1 141 ? -19.805 -2.458 5.799 1.00 80.12 141 ASP A CA 1
ATOM 1161 C C . ASP A 1 141 ? -18.365 -3.007 5.862 1.00 80.12 141 ASP A C 1
ATOM 1163 O O . ASP A 1 141 ? -17.467 -2.387 6.445 1.00 80.12 141 ASP A O 1
ATOM 1167 N N . LEU A 1 142 ? -18.113 -4.185 5.279 1.00 78.44 142 LEU A N 1
ATOM 1168 C CA . LEU A 1 142 ? -16.779 -4.771 5.219 1.00 78.44 142 LEU A CA 1
ATOM 1169 C C . LEU A 1 142 ? -15.915 -4.066 4.181 1.00 78.44 142 LEU A C 1
ATOM 1171 O O . LEU A 1 142 ? -16.136 -4.152 2.976 1.00 78.44 142 LEU A O 1
ATOM 1175 N N . ILE A 1 143 ? -14.849 -3.434 4.664 1.00 75.62 143 ILE A N 1
ATOM 1176 C CA . ILE A 1 143 ? -13.875 -2.756 3.815 1.00 75.62 143 ILE A CA 1
ATOM 1177 C C . ILE A 1 143 ? -12.610 -3.612 3.712 1.00 75.62 143 ILE A C 1
ATOM 1179 O O . ILE A 1 143 ? -11.899 -3.820 4.696 1.00 75.62 143 ILE A O 1
ATOM 1183 N N . GLU A 1 144 ? -12.309 -4.094 2.505 1.00 70.38 144 GLU A N 1
ATOM 1184 C CA . GLU A 1 144 ? -11.092 -4.877 2.235 1.00 70.38 144 GLU A CA 1
ATOM 1185 C C . GLU A 1 144 ? -9.857 -3.988 2.005 1.00 70.38 144 GLU A C 1
ATOM 1187 O O . GLU A 1 144 ? -8.725 -4.381 2.302 1.00 70.38 144 GLU A O 1
ATOM 1192 N N . LYS A 1 145 ? -10.065 -2.755 1.523 1.00 67.31 145 LYS A N 1
ATOM 1193 C CA . LYS A 1 145 ? -8.994 -1.780 1.282 1.00 67.31 145 LYS A CA 1
ATOM 1194 C C . LYS A 1 145 ? -8.357 -1.311 2.593 1.00 67.31 145 LYS A C 1
ATOM 1196 O O . LYS A 1 145 ? -9.022 -1.100 3.603 1.00 67.31 145 LYS A O 1
ATOM 1201 N N . SER A 1 146 ? -7.041 -1.082 2.575 1.00 68.38 146 SER A N 1
ATOM 1202 C CA . SER A 1 146 ? -6.350 -0.506 3.734 1.00 68.38 146 SER A CA 1
ATOM 1203 C C . SER A 1 146 ? -6.695 0.976 3.912 1.00 68.38 146 SER A C 1
ATOM 1205 O O . SER A 1 146 ? -6.959 1.683 2.945 1.00 68.38 146 SER A O 1
ATOM 1207 N N . HIS A 1 147 ? -6.585 1.480 5.141 1.00 68.75 147 HIS A N 1
ATOM 1208 C CA . HIS A 1 147 ? -6.736 2.908 5.436 1.00 68.75 147 HIS A CA 1
ATOM 1209 C C . HIS A 1 147 ? -5.878 3.817 4.548 1.00 68.75 147 HIS A C 1
ATOM 1211 O O . HIS A 1 147 ? -6.335 4.866 4.111 1.00 68.75 147 HIS A O 1
ATOM 1217 N N . THR A 1 148 ? -4.651 3.394 4.241 1.00 67.69 148 THR A N 1
ATOM 1218 C CA . THR A 1 148 ? -3.756 4.121 3.336 1.00 67.69 148 THR A CA 1
ATOM 1219 C C . THR A 1 148 ? -4.369 4.259 1.945 1.00 67.69 148 THR A C 1
ATOM 1221 O O . THR A 1 148 ? -4.379 5.362 1.416 1.00 67.69 148 THR A O 1
ATOM 1224 N N . HIS A 1 149 ? -4.944 3.185 1.390 1.00 68.06 149 HIS A N 1
ATOM 1225 C CA . HIS A 1 149 ? -5.639 3.249 0.099 1.00 68.06 149 HIS A CA 1
ATOM 1226 C C . HIS A 1 149 ? -6.839 4.187 0.151 1.00 68.06 149 HIS A C 1
ATOM 1228 O O . HIS A 1 149 ? -6.980 5.028 -0.722 1.00 68.06 149 HIS A O 1
ATOM 1234 N N . LEU A 1 150 ? -7.682 4.077 1.181 1.00 69.31 150 LEU A N 1
ATOM 1235 C CA . LEU A 1 150 ? -8.886 4.908 1.294 1.00 69.31 150 LEU A CA 1
ATOM 1236 C C . LEU A 1 150 ? -8.542 6.403 1.349 1.00 69.31 150 LEU A C 1
ATOM 1238 O O . LEU A 1 150 ? -9.200 7.219 0.707 1.00 69.31 150 LEU A O 1
ATOM 1242 N N . ILE A 1 151 ? -7.487 6.755 2.088 1.00 67.81 151 ILE A N 1
ATOM 1243 C CA . ILE A 1 151 ? -7.008 8.135 2.216 1.00 67.81 151 ILE A CA 1
ATOM 1244 C C . ILE A 1 151 ? -6.397 8.623 0.903 1.00 67.81 151 ILE A C 1
ATOM 1246 O O . ILE A 1 151 ? -6.697 9.736 0.483 1.00 67.81 151 ILE A O 1
ATOM 1250 N N . ILE A 1 152 ? -5.578 7.800 0.241 1.00 67.19 152 ILE A N 1
ATOM 1251 C CA . ILE A 1 152 ? -4.994 8.122 -1.067 1.00 67.19 152 ILE A CA 1
ATOM 1252 C C . ILE A 1 152 ? -6.097 8.339 -2.111 1.00 67.19 152 ILE A C 1
ATOM 1254 O O . ILE A 1 152 ? -6.096 9.361 -2.796 1.00 67.19 152 ILE A O 1
ATOM 1258 N N . ASP A 1 153 ? -7.061 7.421 -2.193 1.00 66.06 153 ASP A N 1
ATOM 1259 C CA . ASP A 1 153 ? -8.190 7.497 -3.122 1.00 66.06 153 ASP A CA 1
ATOM 1260 C C . ASP A 1 153 ? -9.004 8.774 -2.876 1.00 66.06 153 ASP A C 1
ATOM 1262 O O . ASP A 1 153 ? -9.340 9.494 -3.815 1.00 66.06 153 ASP A O 1
ATOM 1266 N N . SER A 1 154 ? -9.297 9.097 -1.612 1.00 65.12 154 SER A N 1
ATOM 1267 C CA . SER A 1 154 ? -10.024 10.318 -1.252 1.00 65.12 154 SER A CA 1
ATOM 1268 C C . SER A 1 154 ? -9.228 11.594 -1.546 1.00 65.12 154 SER A C 1
ATOM 1270 O O . SER A 1 154 ? -9.811 12.579 -1.994 1.00 65.12 154 SER A O 1
ATOM 1272 N N . PHE A 1 155 ? -7.918 11.596 -1.289 1.00 64.81 155 PHE A N 1
ATOM 1273 C CA . PHE A 1 155 ? -7.037 12.736 -1.545 1.00 64.81 155 PHE A CA 1
ATOM 1274 C C . PHE A 1 155 ? -6.934 13.030 -3.042 1.00 64.81 155 PHE A C 1
ATOM 1276 O O . PHE A 1 155 ? -7.102 14.166 -3.476 1.00 64.81 155 PHE A O 1
ATOM 1283 N N . PHE A 1 156 ? -6.727 12.002 -3.862 1.00 64.44 156 PHE A N 1
ATOM 1284 C CA . PHE A 1 156 ? -6.656 12.195 -5.304 1.00 64.44 156 PHE A CA 1
ATOM 1285 C C . PHE A 1 156 ? -8.008 12.516 -5.939 1.00 64.44 156 PHE A C 1
ATOM 1287 O O . PHE A 1 156 ? -8.038 13.229 -6.937 1.00 64.44 156 PHE A O 1
ATOM 1294 N N . LYS A 1 157 ? -9.126 12.068 -5.352 1.00 68.06 157 LYS A N 1
ATOM 1295 C CA . LYS A 1 157 ? -10.462 12.526 -5.766 1.00 68.06 157 LYS A CA 1
ATOM 1296 C C . LYS A 1 157 ? -10.664 14.023 -5.532 1.00 68.06 157 LYS A C 1
ATOM 1298 O O . LYS A 1 157 ? -11.305 14.669 -6.352 1.00 68.06 157 LYS A O 1
ATOM 1303 N N . SER A 1 158 ? -10.141 14.580 -4.438 1.00 66.62 158 SER A N 1
ATOM 1304 C CA . SER A 1 158 ? -10.260 16.018 -4.162 1.00 66.62 158 SER A CA 1
ATOM 1305 C C . SER A 1 158 ? -9.215 16.862 -4.897 1.00 66.62 158 SER A C 1
ATOM 1307 O O . SER A 1 158 ? -9.426 18.059 -5.088 1.00 66.62 158 SER A O 1
ATOM 1309 N N . GLN A 1 159 ? -8.101 16.259 -5.326 1.00 69.12 159 GLN A N 1
ATOM 1310 C CA . GLN A 1 159 ? -7.002 16.931 -6.026 1.00 69.12 159 GLN A CA 1
ATOM 1311 C C . GLN A 1 159 ? -6.528 16.114 -7.245 1.00 69.12 159 GLN A C 1
ATOM 1313 O O . GLN A 1 159 ? -5.402 15.604 -7.257 1.00 69.12 159 GLN A O 1
ATO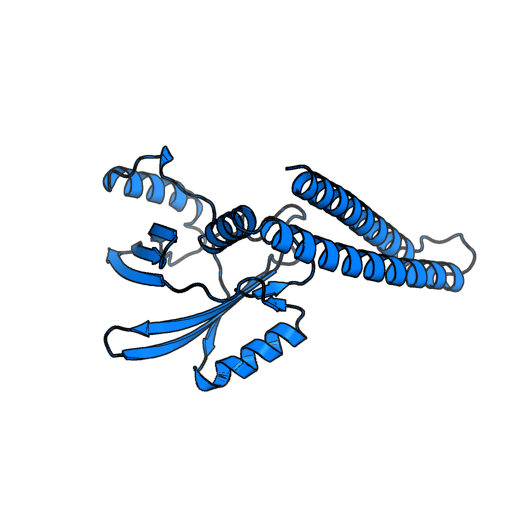M 1318 N N . PRO A 1 160 ? -7.356 15.997 -8.304 1.00 70.31 160 PRO A N 1
ATOM 1319 C CA . PRO A 1 160 ? -7.049 15.159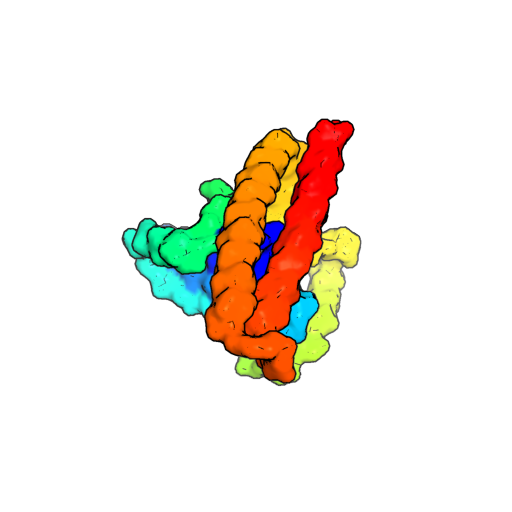 -9.469 1.00 70.31 160 PRO A CA 1
ATOM 1320 C C . PRO A 1 160 ? -5.787 15.608 -10.219 1.00 70.31 160 PRO A C 1
ATOM 1322 O O . PRO A 1 160 ? -5.043 14.776 -10.737 1.00 70.31 160 PRO A O 1
ATOM 1325 N N . HIS A 1 161 ? -5.477 16.908 -10.203 1.00 70.50 161 HIS A N 1
ATOM 1326 C CA . HIS A 1 161 ? -4.253 17.460 -10.790 1.00 70.50 161 HIS A CA 1
ATOM 1327 C C . HIS A 1 161 ? -2.980 16.902 -10.132 1.00 70.50 161 HIS A C 1
ATOM 1329 O O . HIS A 1 161 ? -2.048 16.542 -10.843 1.00 70.50 161 HIS A O 1
ATOM 1335 N N . LEU A 1 162 ? -2.959 16.717 -8.805 1.00 66.62 162 LEU A N 1
ATOM 1336 C CA . LEU A 1 162 ? -1.808 16.112 -8.125 1.00 66.62 162 LEU A CA 1
ATOM 1337 C C . LEU A 1 162 ? -1.642 14.634 -8.471 1.00 66.62 162 LEU A C 1
ATOM 1339 O O . LEU A 1 162 ? -0.513 14.153 -8.577 1.00 66.62 162 LEU A O 1
ATOM 1343 N N . LYS A 1 163 ? -2.753 13.910 -8.675 1.00 69.31 163 LYS A N 1
ATOM 1344 C CA . LYS A 1 163 ? -2.701 12.537 -9.195 1.00 69.31 163 LYS A CA 1
ATOM 1345 C C . LYS A 1 163 ? -2.071 12.536 -10.587 1.00 69.31 163 LYS A C 1
ATOM 1347 O O . LYS A 1 163 ? -1.144 11.771 -10.832 1.00 69.31 163 LYS A O 1
ATOM 1352 N N . SER A 1 164 ? -2.535 13.427 -11.465 1.00 73.25 164 SER A N 1
ATOM 1353 C CA . SER A 1 164 ? -2.008 13.600 -12.824 1.00 73.25 164 SER A CA 1
ATOM 1354 C C . SER A 1 164 ? -0.506 13.909 -12.808 1.00 73.25 164 SER A C 1
ATOM 1356 O O . SER A 1 164 ? 0.259 13.250 -13.508 1.00 73.25 164 SER A O 1
ATOM 1358 N N . ASP A 1 165 ? -0.048 14.829 -11.958 1.00 73.12 165 ASP A N 1
ATOM 1359 C CA . ASP A 1 165 ? 1.367 15.204 -11.859 1.00 73.12 165 ASP A CA 1
ATOM 1360 C C . ASP A 1 165 ? 2.247 14.067 -11.322 1.00 73.12 165 ASP A C 1
ATOM 1362 O O . ASP A 1 165 ? 3.330 13.814 -11.859 1.00 73.12 165 ASP A O 1
ATOM 1366 N N . LEU A 1 166 ? 1.767 13.316 -10.322 1.00 70.94 166 LEU A N 1
ATOM 1367 C CA . LEU A 1 166 ? 2.462 12.125 -9.828 1.00 70.94 166 LEU A CA 1
ATOM 1368 C C . LEU A 1 166 ? 2.598 11.063 -10.926 1.00 70.94 166 LEU A C 1
ATOM 1370 O O . LEU A 1 166 ? 3.678 10.500 -11.112 1.00 70.94 166 LEU A O 1
ATOM 1374 N N . LEU A 1 167 ? 1.516 10.790 -11.659 1.00 75.88 167 LEU A N 1
ATOM 1375 C CA . LEU A 1 167 ? 1.525 9.813 -12.745 1.00 75.88 167 LEU A CA 1
ATOM 1376 C C . LEU A 1 167 ? 2.423 10.264 -13.904 1.00 75.88 167 LEU A C 1
ATOM 1378 O O . LEU A 1 167 ? 3.148 9.439 -14.453 1.00 75.88 167 LEU A O 1
ATOM 1382 N N . LYS A 1 168 ? 2.451 11.561 -14.239 1.00 79.81 168 LYS A N 1
ATOM 1383 C CA . LYS A 1 168 ? 3.372 12.125 -15.244 1.00 79.81 168 LYS A CA 1
ATOM 1384 C C . LYS A 1 168 ? 4.832 11.961 -14.837 1.00 79.81 168 LYS A C 1
ATOM 1386 O O . LYS A 1 168 ? 5.651 11.592 -15.675 1.00 79.81 168 LYS A O 1
ATOM 1391 N N . LYS A 1 169 ? 5.163 12.195 -13.561 1.00 78.62 169 LYS A N 1
ATOM 1392 C CA . LYS A 1 169 ? 6.517 11.956 -13.047 1.00 78.62 169 LYS A CA 1
ATOM 1393 C C . LYS A 1 169 ? 6.901 10.480 -13.191 1.00 78.62 169 LYS A C 1
ATOM 1395 O O . LYS A 1 169 ? 7.933 10.187 -13.781 1.00 78.62 169 LYS A O 1
ATOM 1400 N N . LYS A 1 170 ? 6.030 9.559 -12.760 1.00 73.38 170 LYS A N 1
ATOM 1401 C CA . LYS A 1 170 ? 6.245 8.107 -12.919 1.00 73.38 170 LYS A CA 1
ATOM 1402 C C . LYS A 1 170 ? 6.404 7.691 -14.380 1.00 73.38 170 LYS A C 1
ATOM 1404 O O . LYS A 1 170 ? 7.264 6.879 -14.699 1.00 73.38 170 LYS A O 1
ATOM 1409 N N . LEU A 1 171 ? 5.589 8.257 -15.269 1.00 81.75 171 LEU A N 1
ATOM 1410 C CA . LEU A 1 171 ? 5.697 8.031 -16.706 1.00 81.75 171 LEU A CA 1
ATOM 1411 C C . LEU A 1 171 ? 7.068 8.480 -17.225 1.00 81.75 171 LEU A C 1
ATOM 1413 O O . LEU A 1 171 ? 7.686 7.750 -17.992 1.00 81.75 171 LEU A O 1
ATOM 1417 N N . SER A 1 172 ? 7.557 9.644 -16.790 1.00 83.31 172 SER A N 1
ATOM 1418 C CA . SER A 1 172 ? 8.893 10.118 -17.154 1.00 83.31 172 SER A CA 1
ATOM 1419 C C . SER A 1 172 ? 9.998 9.190 -16.652 1.00 83.31 172 SER A C 1
ATOM 1421 O O . SER A 1 172 ? 10.956 8.972 -17.387 1.00 83.31 172 SER A O 1
ATOM 1423 N N . ASP A 1 173 ? 9.887 8.668 -15.431 1.00 79.00 173 ASP A N 1
ATOM 1424 C CA . ASP A 1 173 ? 10.894 7.771 -14.855 1.00 79.00 173 ASP A CA 1
ATOM 1425 C C . ASP A 1 173 ? 10.927 6.423 -15.603 1.00 79.00 173 ASP A C 1
ATOM 1427 O O . ASP A 1 173 ? 11.999 5.965 -15.985 1.00 79.00 173 ASP A O 1
ATOM 1431 N N . LEU A 1 174 ? 9.765 5.841 -15.929 1.00 80.19 174 LEU A N 1
ATOM 1432 C CA . LEU A 1 174 ? 9.684 4.598 -16.713 1.00 80.19 174 LEU A CA 1
ATOM 1433 C C . LEU A 1 174 ? 10.155 4.758 -18.163 1.00 80.19 174 LEU A C 1
ATOM 1435 O O . LEU A 1 174 ? 10.663 3.805 -18.747 1.00 80.19 174 LEU A O 1
ATOM 1439 N N . ILE A 1 175 ? 9.968 5.937 -18.765 1.00 87.75 175 ILE A N 1
ATOM 1440 C CA . ILE A 1 175 ? 10.512 6.223 -20.101 1.00 87.75 175 ILE A CA 1
ATOM 1441 C C . ILE A 1 175 ? 12.041 6.186 -20.057 1.00 87.75 175 ILE A C 1
ATOM 1443 O O . ILE A 1 175 ? 12.634 5.532 -20.908 1.00 87.75 175 ILE A O 1
ATOM 1447 N N . LYS A 1 176 ? 12.661 6.802 -19.042 1.00 87.88 176 LYS A N 1
ATOM 1448 C CA . LYS A 1 176 ? 14.120 6.756 -18.861 1.00 87.88 176 LYS A CA 1
ATOM 1449 C C . LYS A 1 176 ? 14.618 5.336 -18.610 1.00 87.88 176 LYS A C 1
ATOM 1451 O O . LYS A 1 176 ? 15.552 4.904 -19.266 1.00 87.88 176 LYS A O 1
ATOM 1456 N N . GLU A 1 177 ? 13.948 4.588 -17.735 1.00 85.88 177 GLU A N 1
ATOM 1457 C CA . GLU A 1 177 ? 14.287 3.184 -17.460 1.00 85.88 177 GLU A CA 1
ATOM 1458 C C . GLU A 1 177 ? 14.209 2.327 -18.736 1.00 85.88 177 GLU A C 1
ATOM 1460 O O . GLU A 1 177 ? 15.092 1.516 -19.011 1.00 85.88 177 GLU A O 1
ATOM 1465 N N . LYS A 1 178 ? 13.185 2.544 -19.574 1.00 89.44 178 LYS A N 1
ATOM 1466 C CA . LYS A 1 178 ? 13.083 1.884 -20.881 1.00 89.44 178 LYS A CA 1
ATOM 1467 C C . LYS A 1 178 ? 14.237 2.267 -21.809 1.00 89.44 178 LYS A C 1
ATOM 1469 O O . LYS A 1 178 ? 14.749 1.396 -22.504 1.00 89.44 178 LYS A O 1
ATOM 1474 N N . GLU A 1 179 ? 14.598 3.547 -21.876 1.00 92.00 179 GLU A N 1
ATOM 1475 C CA . GLU A 1 179 ? 15.708 4.032 -22.706 1.00 92.00 179 GLU A CA 1
ATOM 1476 C C . GLU A 1 179 ? 17.041 3.402 -22.277 1.00 92.00 179 GLU A C 1
ATOM 1478 O O . GLU A 1 179 ? 17.787 2.924 -23.128 1.00 92.00 179 GLU A O 1
ATOM 1483 N N . GLU A 1 180 ? 17.299 3.312 -20.971 1.00 89.56 180 GLU A N 1
ATOM 1484 C CA . GLU A 1 180 ? 18.488 2.658 -20.409 1.00 89.56 180 GLU A CA 1
ATOM 1485 C C . GLU A 1 180 ? 18.544 1.164 -20.768 1.00 89.56 180 GLU A C 1
ATOM 1487 O O . GLU A 1 180 ? 19.561 0.689 -21.273 1.00 89.56 180 GLU A O 1
ATOM 1492 N N . LEU A 1 181 ? 17.435 0.434 -20.611 1.00 86.12 181 LEU A N 1
ATOM 1493 C CA . LEU A 1 181 ? 17.363 -0.989 -20.972 1.00 86.12 181 LEU A CA 1
ATOM 1494 C C . LEU A 1 181 ? 17.493 -1.235 -22.478 1.00 86.12 181 LEU A C 1
ATOM 1496 O O . LEU A 1 181 ? 18.056 -2.246 -22.892 1.00 86.12 181 LEU A O 1
ATOM 1500 N N . MET A 1 182 ? 16.975 -0.328 -23.311 1.00 88.25 182 MET A N 1
ATOM 1501 C CA . MET A 1 182 ? 17.151 -0.396 -24.765 1.00 88.25 182 MET A CA 1
ATOM 1502 C C . MET A 1 182 ? 18.629 -0.250 -25.143 1.00 88.25 182 MET A C 1
ATOM 1504 O O . MET A 1 182 ? 19.117 -1.033 -25.956 1.00 88.25 182 MET A O 1
ATOM 1508 N N . LEU A 1 183 ? 19.346 0.694 -24.524 1.00 89.94 183 LEU A N 1
ATOM 1509 C CA . LEU A 1 183 ? 20.786 0.869 -24.735 1.00 89.94 183 LEU A CA 1
ATOM 1510 C C . LEU A 1 183 ? 21.576 -0.371 -24.291 1.00 89.94 183 LEU A C 1
ATOM 1512 O O . LEU A 1 183 ? 22.422 -0.853 -25.044 1.00 89.94 183 LEU A O 1
ATOM 1516 N N . GLU A 1 184 ? 21.256 -0.930 -23.118 1.00 86.38 184 GLU A N 1
ATOM 1517 C CA . GLU A 1 184 ? 21.888 -2.161 -22.621 1.00 86.38 184 GLU A CA 1
ATOM 1518 C C . GLU A 1 184 ? 21.592 -3.360 -23.537 1.00 86.38 184 GLU A C 1
ATOM 1520 O O . GLU A 1 184 ? 22.473 -4.169 -23.822 1.00 86.38 184 GLU A O 1
ATOM 1525 N N . SER A 1 185 ? 20.364 -3.468 -24.053 1.00 85.62 185 SER A N 1
ATOM 1526 C CA . SER A 1 185 ? 19.978 -4.513 -25.006 1.00 85.62 185 SER A CA 1
ATOM 1527 C C . SER A 1 185 ? 20.772 -4.408 -26.312 1.00 85.62 185 SER A C 1
ATOM 1529 O O . SER A 1 185 ? 21.245 -5.423 -26.822 1.00 85.62 185 SER A O 1
ATOM 1531 N N . GLU A 1 186 ? 20.978 -3.200 -26.842 1.00 84.94 186 GLU A N 1
ATOM 1532 C CA . GLU A 1 186 ? 21.783 -2.970 -28.049 1.00 84.94 186 GLU A CA 1
ATOM 1533 C C . GLU A 1 186 ? 23.275 -3.264 -27.841 1.00 84.94 186 GLU A C 1
ATOM 1535 O O . GLU A 1 186 ? 23.955 -3.726 -28.760 1.00 84.94 186 GLU A O 1
ATOM 1540 N N . GLU A 1 187 ? 23.814 -2.979 -26.658 1.00 83.56 187 GLU A N 1
ATOM 1541 C CA . GLU A 1 187 ? 25.182 -3.343 -26.277 1.00 83.56 187 GLU A CA 1
ATOM 1542 C C . GLU A 1 187 ? 25.325 -4.863 -26.133 1.00 83.56 187 GLU A C 1
ATOM 1544 O O . GLU A 1 187 ? 26.164 -5.466 -26.798 1.00 83.56 187 GLU A O 1
ATOM 1549 N N . CYS A 1 188 ? 24.422 -5.505 -25.389 1.00 79.12 188 CYS A N 1
ATOM 1550 C CA . CYS A 1 188 ? 24.403 -6.953 -25.191 1.00 79.12 188 CYS A CA 1
ATOM 1551 C C . CYS A 1 188 ? 24.231 -7.727 -26.509 1.00 79.12 188 CYS A C 1
ATOM 1553 O O . CYS A 1 188 ? 24.833 -8.786 -26.691 1.00 79.12 188 CYS A O 1
ATOM 1555 N N . PHE A 1 189 ? 23.455 -7.188 -27.454 1.00 76.88 189 PHE A N 1
ATOM 1556 C CA . PHE A 1 189 ? 23.332 -7.744 -28.802 1.00 76.88 189 PHE A CA 1
ATOM 1557 C C . PHE A 1 189 ? 24.637 -7.621 -29.603 1.00 76.88 189 PHE A C 1
ATOM 1559 O O . PHE A 1 189 ? 25.033 -8.566 -30.281 1.00 76.88 189 PHE A O 1
ATOM 1566 N N . ARG A 1 190 ? 25.327 -6.473 -29.518 1.00 75.25 190 ARG A N 1
ATOM 1567 C CA . ARG A 1 190 ? 26.601 -6.232 -30.221 1.00 75.25 190 ARG A CA 1
ATOM 1568 C C . ARG A 1 190 ? 27.752 -7.074 -29.670 1.00 75.25 190 ARG A C 1
ATOM 1570 O O . ARG A 1 190 ? 28.569 -7.554 -30.450 1.00 75.25 190 ARG A O 1
ATOM 1577 N N . GLU A 1 191 ? 27.819 -7.241 -28.354 1.00 73.06 191 GLU A N 1
ATOM 1578 C CA . GLU A 1 191 ? 28.873 -8.003 -27.672 1.00 73.06 191 GLU A CA 1
ATOM 1579 C C . GLU A 1 191 ? 28.624 -9.520 -27.678 1.00 73.06 191 GLU A C 1
ATOM 1581 O O . GLU A 1 191 ? 29.555 -10.300 -27.492 1.00 73.06 191 GLU A O 1
ATOM 1586 N N . GLY A 1 192 ? 27.379 -9.941 -27.925 1.00 62.84 192 GLY A N 1
ATOM 1587 C CA . GLY A 1 192 ? 26.914 -11.324 -27.802 1.00 62.84 192 GLY A CA 1
ATOM 1588 C C . GLY A 1 192 ? 27.451 -12.336 -28.819 1.00 62.84 192 GLY A C 1
ATOM 1589 O O . GLY A 1 192 ? 27.214 -13.518 -28.615 1.00 62.84 192 GLY A O 1
ATOM 1590 N N . GLY A 1 193 ? 28.192 -11.919 -29.854 1.00 54.31 193 GLY A N 1
ATOM 1591 C CA . GLY A 1 193 ? 28.931 -12.819 -30.755 1.00 54.31 193 GLY A CA 1
ATOM 1592 C C . GLY A 1 193 ? 28.080 -13.689 -31.705 1.00 54.31 193 GLY A C 1
ATOM 1593 O O . GLY A 1 193 ? 27.144 -14.358 -31.295 1.00 54.31 193 GLY A O 1
ATOM 1594 N N . ASP A 1 194 ? 28.426 -13.625 -32.997 1.00 58.78 194 ASP A N 1
ATOM 1595 C CA . ASP A 1 194 ? 28.048 -14.452 -34.171 1.00 58.78 194 ASP A CA 1
ATOM 1596 C C . ASP A 1 194 ? 26.595 -14.911 -34.445 1.00 58.78 194 ASP A C 1
ATOM 1598 O O . ASP A 1 194 ? 26.333 -15.470 -35.511 1.00 58.78 194 ASP A O 1
ATOM 1602 N N . GLY A 1 195 ? 25.619 -14.541 -33.619 1.00 52.53 195 GLY A N 1
ATOM 1603 C CA . GLY A 1 195 ? 24.204 -14.565 -33.999 1.00 52.53 195 GLY A CA 1
ATOM 1604 C C . GLY A 1 195 ? 23.567 -15.954 -34.069 1.00 52.53 195 GLY A C 1
ATOM 1605 O O . GLY A 1 195 ? 22.538 -16.095 -34.734 1.00 52.53 195 GLY A O 1
ATOM 1606 N N . TRP A 1 196 ? 24.139 -16.965 -33.397 1.00 51.00 196 TRP A N 1
ATOM 1607 C CA . TRP A 1 196 ? 23.615 -18.336 -33.469 1.00 51.00 196 TRP A CA 1
ATOM 1608 C C . TRP A 1 196 ? 23.373 -19.066 -32.140 1.00 51.00 196 TRP A C 1
ATOM 1610 O O . TRP A 1 196 ? 22.807 -20.159 -32.154 1.00 51.00 196 TRP A O 1
ATOM 1620 N N . HIS A 1 197 ? 23.714 -18.470 -30.996 1.00 50.84 197 HIS A N 1
ATOM 1621 C CA . HIS A 1 197 ? 23.433 -19.048 -29.679 1.00 50.84 197 HIS A CA 1
ATOM 1622 C C . HIS A 1 197 ? 22.519 -18.137 -28.858 1.00 50.84 197 HIS A C 1
ATOM 1624 O O . HIS A 1 197 ? 22.757 -16.934 -28.779 1.00 50.84 197 HIS A O 1
ATOM 1630 N N . ASP A 1 198 ? 21.476 -18.732 -28.273 1.00 57.97 198 ASP A N 1
ATOM 1631 C CA . ASP A 1 198 ? 20.464 -18.105 -27.419 1.00 57.97 198 ASP A CA 1
ATOM 1632 C C . ASP A 1 198 ? 21.095 -17.092 -26.450 1.00 57.97 198 ASP A C 1
ATOM 1634 O O . ASP A 1 198 ? 21.703 -17.456 -25.437 1.00 57.97 198 ASP A O 1
ATOM 1638 N N . ASN A 1 199 ? 20.972 -15.798 -26.759 1.00 72.50 199 ASN A N 1
ATOM 1639 C CA . ASN A 1 199 ? 21.445 -14.743 -25.875 1.00 72.50 199 ASN A CA 1
ATOM 1640 C C . ASN A 1 199 ? 20.382 -14.523 -24.796 1.00 72.50 199 ASN A C 1
ATOM 1642 O O . ASN A 1 199 ? 19.652 -13.536 -24.808 1.00 72.50 199 ASN A O 1
ATOM 1646 N N . ALA A 1 200 ? 20.318 -15.461 -23.848 1.00 74.88 200 ALA A N 1
ATOM 1647 C CA . ALA A 1 200 ? 19.337 -15.464 -22.767 1.00 74.88 200 ALA A CA 1
ATOM 1648 C C . ALA A 1 200 ? 19.310 -14.134 -21.991 1.00 74.88 200 ALA A C 1
ATOM 1650 O O . ALA A 1 200 ? 18.264 -13.715 -21.505 1.00 74.88 200 ALA A O 1
ATOM 1651 N N . ARG A 1 201 ? 20.450 -13.431 -21.898 1.00 78.88 201 ARG A N 1
ATOM 1652 C CA . ARG A 1 201 ? 20.509 -12.093 -21.295 1.00 78.88 201 ARG A CA 1
ATOM 1653 C C . ARG A 1 201 ? 19.784 -11.055 -22.153 1.00 78.88 201 ARG A C 1
ATOM 1655 O O . ARG A 1 201 ? 19.038 -10.246 -21.608 1.00 78.88 201 ARG A O 1
ATOM 1662 N N . TRP A 1 202 ? 19.985 -11.072 -23.468 1.00 82.31 202 TRP A N 1
ATOM 1663 C CA . TRP A 1 202 ? 19.257 -10.207 -24.392 1.00 82.31 202 TRP A CA 1
ATOM 1664 C C . TRP A 1 202 ? 17.753 -10.493 -24.372 1.00 82.31 202 TRP A C 1
ATOM 1666 O O . TRP A 1 202 ? 16.974 -9.547 -24.284 1.00 82.31 202 TRP A O 1
ATOM 1676 N N . ASP A 1 203 ? 17.346 -11.764 -24.356 1.00 79.25 203 ASP A N 1
ATOM 1677 C CA . ASP A 1 203 ? 15.933 -12.152 -24.267 1.00 79.25 203 ASP A CA 1
ATOM 1678 C C . ASP A 1 203 ? 15.279 -11.617 -22.982 1.00 79.25 203 ASP A C 1
ATOM 1680 O O . ASP A 1 203 ? 14.225 -10.984 -23.041 1.00 79.25 203 ASP A O 1
ATOM 1684 N N . ILE A 1 204 ? 15.950 -11.745 -21.829 1.00 80.38 204 ILE A N 1
ATOM 1685 C CA . ILE A 1 204 ? 15.486 -11.167 -20.554 1.00 80.38 204 ILE A CA 1
ATOM 1686 C C . ILE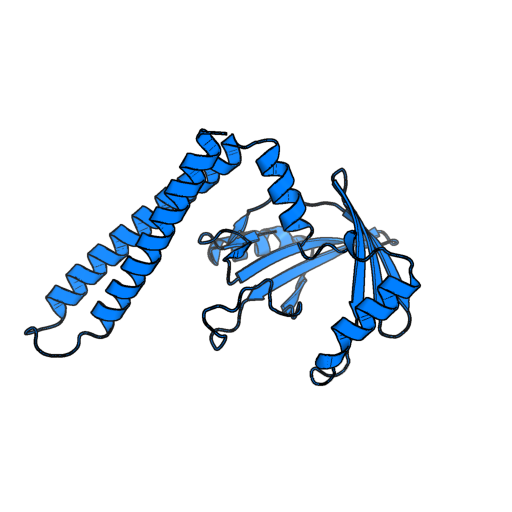 A 1 204 ? 15.358 -9.638 -20.645 1.00 80.38 204 ILE A C 1
ATOM 1688 O O . ILE A 1 204 ? 14.379 -9.059 -20.166 1.00 80.38 204 ILE A O 1
ATOM 1692 N N . LEU A 1 205 ? 16.329 -8.954 -21.262 1.00 81.00 205 LEU A N 1
ATOM 1693 C CA . LEU A 1 205 ? 16.262 -7.502 -21.458 1.00 81.00 205 LEU A CA 1
ATOM 1694 C C . LEU A 1 205 ? 15.065 -7.115 -22.339 1.00 81.00 205 LEU A C 1
ATOM 1696 O O . LEU A 1 205 ? 14.355 -6.159 -22.021 1.00 81.00 205 LEU A O 1
ATOM 1700 N N . ARG A 1 206 ? 14.790 -7.878 -23.403 1.00 84.19 206 ARG A N 1
ATOM 1701 C CA . ARG A 1 206 ? 13.630 -7.676 -24.284 1.00 84.19 206 ARG A CA 1
ATOM 1702 C C . ARG A 1 206 ? 12.306 -7.876 -23.553 1.00 84.19 206 ARG A C 1
ATOM 1704 O O . ARG A 1 206 ? 11.431 -7.019 -23.665 1.00 84.19 206 ARG A O 1
ATOM 1711 N N . GLU A 1 207 ? 12.183 -8.934 -22.758 1.00 78.44 207 GLU A N 1
ATOM 1712 C CA . GLU A 1 207 ? 10.998 -9.170 -21.929 1.00 78.44 207 GLU A CA 1
ATOM 1713 C C . GLU A 1 207 ? 10.759 -8.017 -20.942 1.00 78.44 207 GLU A C 1
ATOM 1715 O O . GLU A 1 207 ? 9.639 -7.512 -20.822 1.00 78.44 207 GLU A O 1
ATOM 1720 N N . ASN A 1 208 ? 11.814 -7.527 -20.284 1.00 73.94 208 ASN A N 1
ATOM 1721 C CA . ASN A 1 208 ? 11.715 -6.386 -19.371 1.00 73.94 208 ASN A CA 1
ATOM 1722 C C . ASN A 1 208 ? 11.280 -5.097 -20.092 1.00 73.94 208 ASN A C 1
ATOM 1724 O O . ASN A 1 208 ? 10.429 -4.358 -19.583 1.00 73.94 208 ASN A O 1
ATOM 1728 N N . ILE A 1 209 ? 11.798 -4.844 -21.300 1.00 84.50 209 ILE A N 1
ATOM 1729 C CA . ILE A 1 209 ? 11.389 -3.712 -22.148 1.00 84.50 209 ILE A CA 1
ATOM 1730 C C . ILE A 1 209 ? 9.900 -3.802 -22.511 1.00 84.50 209 ILE A C 1
ATOM 1732 O O . ILE A 1 209 ? 9.197 -2.782 -22.488 1.00 84.50 209 ILE A O 1
ATOM 1736 N N . ASP A 1 210 ? 9.395 -4.994 -22.825 1.00 78.12 210 ASP A N 1
ATOM 1737 C CA . ASP A 1 210 ? 7.983 -5.207 -23.151 1.00 78.12 210 ASP A CA 1
ATOM 1738 C C . ASP A 1 210 ? 7.087 -4.985 -21.925 1.00 78.12 210 ASP A C 1
ATOM 1740 O O . ASP A 1 210 ? 6.084 -4.264 -22.005 1.00 78.12 210 ASP A O 1
ATOM 1744 N N . VAL A 1 211 ? 7.491 -5.493 -20.756 1.00 74.88 211 VAL A N 1
ATOM 1745 C CA . VAL A 1 211 ? 6.797 -5.248 -19.481 1.00 74.88 211 VAL A CA 1
ATOM 1746 C C . VAL A 1 211 ? 6.712 -3.749 -19.178 1.00 74.88 211 VAL A C 1
ATOM 1748 O O . VAL A 1 211 ? 5.632 -3.243 -18.849 1.00 74.88 211 VAL A O 1
ATOM 1751 N N . ILE A 1 212 ? 7.816 -3.011 -19.319 1.00 73.31 212 ILE A N 1
ATOM 1752 C CA . ILE A 1 212 ? 7.830 -1.557 -19.110 1.00 73.31 212 ILE A CA 1
ATOM 1753 C C . ILE A 1 212 ? 6.974 -0.842 -20.159 1.00 73.31 212 ILE A C 1
ATOM 1755 O O . ILE A 1 212 ? 6.229 0.078 -19.820 1.00 73.31 212 ILE A O 1
ATOM 1759 N N . SER A 1 213 ? 6.993 -1.291 -21.414 1.00 80.81 213 SER A N 1
ATOM 1760 C CA . SER A 1 213 ? 6.173 -0.714 -22.486 1.00 80.81 213 SER A CA 1
ATOM 1761 C C . SER A 1 213 ? 4.673 -0.841 -22.200 1.00 80.81 213 SER A C 1
ATOM 1763 O O . SER A 1 213 ? 3.931 0.130 -22.369 1.00 80.81 213 SER A O 1
ATOM 1765 N N . ILE A 1 214 ? 4.231 -1.992 -21.685 1.00 78.12 214 ILE A N 1
ATOM 1766 C CA . ILE A 1 214 ? 2.844 -2.202 -21.246 1.00 78.12 214 ILE A CA 1
ATOM 1767 C C . ILE A 1 214 ? 2.495 -1.270 -20.076 1.00 78.12 214 ILE A C 1
ATOM 1769 O O . ILE A 1 214 ? 1.412 -0.680 -20.053 1.00 78.12 214 ILE A O 1
ATOM 1773 N N . ARG A 1 215 ? 3.402 -1.101 -19.106 1.00 75.06 215 ARG A N 1
ATOM 1774 C CA . ARG A 1 215 ? 3.199 -0.189 -17.962 1.00 75.06 215 ARG A CA 1
ATOM 1775 C C . ARG A 1 215 ? 3.078 1.268 -18.412 1.00 75.06 215 ARG A C 1
ATOM 1777 O O . ARG A 1 215 ? 2.179 1.970 -17.952 1.00 75.06 215 ARG A O 1
ATOM 1784 N N . ILE A 1 216 ? 3.927 1.702 -19.345 1.00 82.19 216 ILE A N 1
ATOM 1785 C CA . ILE A 1 216 ? 3.869 3.033 -19.963 1.00 82.19 216 ILE A CA 1
ATOM 1786 C C . ILE A 1 216 ? 2.514 3.255 -20.643 1.00 82.19 216 ILE A C 1
ATOM 1788 O O . ILE A 1 216 ? 1.914 4.314 -20.461 1.00 82.19 216 ILE A O 1
ATOM 1792 N N . ALA A 1 217 ? 2.020 2.276 -21.408 1.00 80.44 217 ALA A N 1
ATOM 1793 C CA . ALA A 1 217 ? 0.726 2.380 -22.081 1.00 80.44 217 ALA A CA 1
ATOM 1794 C C . ALA A 1 217 ? -0.423 2.576 -21.076 1.00 80.44 217 ALA A C 1
ATOM 1796 O O . ALA A 1 217 ? -1.197 3.521 -21.216 1.00 80.44 217 ALA A O 1
ATOM 1797 N N . LYS A 1 218 ? -0.461 1.763 -20.012 1.00 78.38 218 LYS A N 1
ATOM 1798 C CA . LYS A 1 218 ? -1.466 1.875 -18.941 1.00 78.38 218 LYS A CA 1
ATOM 1799 C C . LYS A 1 218 ? -1.417 3.224 -18.221 1.00 78.38 218 LYS A C 1
ATOM 1801 O O . LYS A 1 218 ? -2.455 3.823 -17.972 1.00 78.38 218 LYS A O 1
ATOM 1806 N N . LEU A 1 219 ? -0.220 3.731 -17.914 1.00 78.75 219 LEU A N 1
ATOM 1807 C CA . LEU A 1 219 ? -0.075 5.039 -17.266 1.00 78.75 219 LEU A CA 1
ATOM 1808 C C . LEU A 1 219 ? -0.543 6.186 -18.163 1.00 78.75 219 LEU A C 1
ATOM 1810 O O . LEU A 1 219 ? -1.161 7.128 -17.673 1.00 78.75 219 LEU A O 1
ATOM 1814 N N . LYS A 1 220 ? -0.263 6.121 -19.470 1.00 86.38 220 LYS A N 1
ATOM 1815 C CA . LYS A 1 220 ? -0.757 7.119 -20.429 1.00 86.38 220 LYS A CA 1
ATOM 1816 C C . LYS A 1 220 ? -2.284 7.134 -20.485 1.00 86.38 220 LYS A C 1
ATOM 1818 O O . LYS A 1 220 ? -2.862 8.217 -20.510 1.00 86.38 220 LYS A O 1
ATOM 1823 N N . GLU A 1 221 ? -2.910 5.961 -20.480 1.00 84.94 221 GLU A N 1
ATOM 1824 C CA . GLU A 1 221 ? -4.367 5.813 -20.454 1.00 84.94 221 GLU A CA 1
ATOM 1825 C C . GLU A 1 221 ? -4.965 6.388 -19.162 1.00 84.94 221 GLU A C 1
ATOM 1827 O O . GLU A 1 221 ? -5.841 7.246 -19.228 1.00 84.94 221 GLU A O 1
ATOM 1832 N N . GLU A 1 222 ? -4.411 6.046 -17.995 1.00 80.56 222 GLU A N 1
ATOM 1833 C CA . GLU A 1 222 ? -4.891 6.569 -16.708 1.00 80.56 222 GLU A CA 1
ATOM 1834 C C . GLU A 1 222 ? -4.756 8.103 -16.610 1.00 80.56 222 GLU A C 1
ATOM 1836 O O . GLU A 1 222 ? -5.673 8.791 -16.158 1.00 80.56 222 GLU A O 1
ATOM 1841 N N . ILE A 1 223 ? -3.634 8.672 -17.071 1.00 83.25 223 ILE A N 1
ATOM 1842 C CA . ILE A 1 223 ? -3.443 10.132 -17.130 1.00 83.25 223 ILE A CA 1
ATOM 1843 C C . ILE A 1 223 ? -4.474 10.776 -18.062 1.00 83.25 223 ILE A C 1
ATOM 1845 O O . ILE A 1 223 ? -4.997 11.851 -17.757 1.00 83.25 223 ILE A O 1
ATOM 1849 N N . PHE A 1 224 ? -4.748 10.147 -19.206 1.00 86.88 224 PHE A N 1
ATOM 1850 C CA . PHE A 1 224 ? -5.727 10.641 -20.167 1.00 86.88 224 PHE A CA 1
ATOM 1851 C C . PHE A 1 224 ? -7.139 10.667 -19.570 1.00 86.88 224 PHE A C 1
ATOM 1853 O O . PHE A 1 224 ? -7.824 11.681 -19.696 1.00 86.88 224 PHE A O 1
ATOM 1860 N N . GLU A 1 225 ? -7.549 9.606 -18.873 1.00 83.25 225 GLU A N 1
ATOM 1861 C CA . GLU A 1 225 ? -8.852 9.535 -18.206 1.00 83.25 225 GLU A CA 1
ATOM 1862 C C . GLU A 1 225 ? -9.016 10.617 -17.132 1.00 83.25 225 GLU A C 1
ATOM 1864 O O . GLU A 1 225 ? -10.027 11.318 -17.130 1.00 83.25 225 GLU A O 1
ATOM 1869 N N . ILE A 1 226 ? -8.001 10.818 -16.281 1.00 78.25 226 ILE A N 1
ATOM 1870 C CA . ILE A 1 226 ? -8.023 11.840 -15.217 1.00 78.25 226 ILE A CA 1
ATOM 1871 C C . ILE A 1 226 ? -8.152 13.255 -15.787 1.00 78.25 226 ILE A C 1
ATOM 1873 O O . ILE A 1 226 ? -8.810 14.099 -15.191 1.00 78.25 226 ILE A O 1
ATOM 1877 N N . ASN A 1 227 ? -7.512 13.540 -16.923 1.00 78.25 227 ASN A N 1
ATOM 1878 C CA . ASN A 1 227 ? -7.580 14.870 -17.533 1.00 78.25 227 ASN A CA 1
ATOM 1879 C C . ASN A 1 227 ? -8.889 15.105 -18.311 1.00 78.25 227 ASN A C 1
ATOM 1881 O O . ASN A 1 227 ? -9.143 16.232 -18.736 1.00 78.25 227 ASN A O 1
ATOM 1885 N N . ARG A 1 228 ? -9.688 14.056 -18.550 1.00 79.56 228 ARG A N 1
ATOM 1886 C CA . ARG A 1 228 ? -10.969 14.127 -19.268 1.00 79.56 228 ARG A CA 1
ATOM 1887 C C . ARG A 1 228 ? -12.167 14.293 -18.322 1.00 79.56 228 ARG A C 1
ATOM 1889 O O . ARG A 1 228 ? -13.193 14.814 -18.759 1.00 79.56 228 ARG A O 1
ATOM 1896 N N . SER A 1 229 ? -12.048 13.810 -17.084 1.00 57.59 229 SER A N 1
ATOM 1897 C CA . SER A 1 229 ? -13.029 13.941 -15.992 1.00 57.59 229 SER A CA 1
ATOM 1898 C C . SER A 1 229 ? -12.961 15.296 -15.301 1.00 57.59 229 SER A C 1
ATOM 1900 O O . SER A 1 229 ? -14.044 15.843 -15.003 1.00 57.59 229 SER A O 1
#

pLDDT: mean 71.7, std 12.17, range [36.41, 92.0]

Radius of gyration: 21.85 Å; chains: 1; bounding box: 53×42×64 Å

Secondary structure (DSSP, 8-state):
-EEETTS-TTT-SEEEEEEEEE-TT--EEEEEEEEE--TTS-TT--TTTS----EEEEE-GGGHHHHHHHHHHTTEEE-SS---EEEEEEEETTEEEEEEEETTTEEEEEEEE--S-GGGGGGHHHHHHHHHHHTT--GGG---S-HHHHHHHHHHHH-HHHHHHHHHHHHHHHHHHHHHHHHHHHHHHHHS-TT-S--HHHHHHHHHHHHHHHHHHHHHHHHHHHHH-

Organism: NCBI:txid1619119

InterPro domains:
  IPR008173 Adenylyl cyclase CyaB [PTHR21028] (2-151)
  IPR023577 CYTH domain [PF01928] (2-146)
  IPR023577 CYTH domain [PS51707] (1-153)
  IPR033469 CYTH-like domain superfamily [SSF55154] (47-149)

Foldseek 3Di:
DWAALADDLFAGQKDWDWDWDQDPVRDIWIKIWIGGNPPP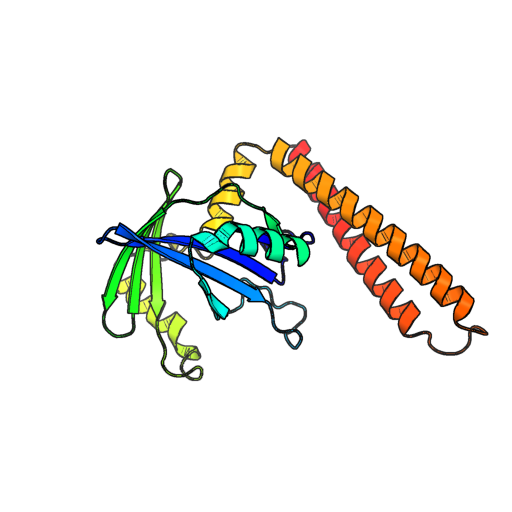DDPPDHSLNDDPPIDIDTDHPVCVVVVVVVCVVVRIDDPDPDWDWDWDWDDDPQKIWIFIDTVPFDTDIDIDGHDPDPVPPPCVVVVVVVVCVVVVHDPVNDDSDDPVVSVSVVVCVVVVVVVLVSLVVSLVVLVVVLVVLVVVLVVLVVVVDDPDDPSVVSVVSVVVSVVSVVVSVVSVVVSVVSVVD

Sequence (229 aa):
DFDIKQHTFEQSKKAARIRTTTDKDNKQSLLVQIREVPEDSPPDLKLHDLTKTVFEELGYIEEKNEFVEELKKRGFDSLVTKISKERKVYSLENYRIYIDDINGYSKALEIKTILPDMNNAKDIKKLHKKLIKKLGIPEDDLIEKSHTHLIIDSFFKSQPHLKSDLLKKKLSDLIKEKEELMLESEECFREGGDGWHDNARWDILRENIDVISIRIAKLKEEIFEINRS